Protein AF-0000000083252186 (afdb_homodimer)

Sequence (302 aa):
MSDLNLRREAAANPIASMKGHHIAIRVSDYEAAKNWYVEKLGFRVIQEWPFGDLNLAYVAPPHDDSFYIELIGDGEVSEAPLHTEIGSSLRQGGHHHLCLNVDNVDEAIAYLAAQGVTLIGEPFEVDAIHRRLAFFADPWGNLFELAQVTEMSDLNLRREAAANPIASMKGHHIAIRVSDYEAAKNWYVEKLGFRVIQEWPFGDLNLAYVAPPHDDSFYIELIGDGEVSEAPLHTEIGSSLRQGGHHHLCLNVDNVDEAIAYLAAQGVTLIGEPFEVDAIHRRLAFFADPWGNLFELAQVTE

Solvent-accessible surface area (backbone atoms only — not comparable to full-atom values): 15824 Å² total; per-residue (Å²): 133,80,79,73,70,73,69,67,67,71,71,74,63,50,55,51,56,30,30,72,44,32,39,29,36,29,42,58,48,36,66,63,49,55,48,46,45,31,71,73,59,47,29,40,80,76,47,74,46,77,53,89,76,27,41,34,30,39,31,22,41,64,73,29,87,74,39,34,38,32,42,40,10,35,61,74,50,42,81,34,69,75,64,67,38,60,72,68,50,59,35,43,32,20,60,54,34,44,31,27,34,30,82,42,42,71,54,25,54,53,50,38,45,76,70,68,45,49,61,29,64,72,69,47,74,41,76,92,74,30,29,35,36,37,38,31,35,51,98,61,34,41,39,35,32,37,32,14,83,50,134,133,80,80,75,72,74,68,69,69,71,71,74,62,50,54,50,56,30,31,71,42,33,38,30,37,30,44,58,49,36,68,63,48,53,49,45,45,33,72,73,58,48,30,40,81,76,46,74,47,77,54,88,76,27,41,34,31,38,32,22,41,65,74,28,87,74,40,34,37,30,43,39,10,36,62,73,48,42,82,34,70,75,66,67,37,59,71,69,50,60,34,44,31,21,61,55,34,42,32,28,34,30,83,42,41,70,55,25,54,51,51,38,45,75,70,68,44,48,61,27,64,72,68,47,75,42,73,92,74,31,28,34,36,34,37,32,34,52,98,61,33,40,37,35,31,35,32,14,82,48,135

pLDDT: mean 92.54, std 15.25, range [29.91, 98.88]

Foldseek 3Di:
DPCPVCPVVPPPPPCPPDDAEEAEDEEAAQVVVVVCCCVLQVWDWDDWDDDVQWIWTWIGHPPDRRYTYIYIYHDDDDFDDADQAPVVQVVDDDDREAEDEDADAVVVVVSSVVVVWRWHDDWDDDVVQQWIKTWTADPRRHIYMYIHHHD/DPCPVCPVVPPPPPCPPDDAEEAEDEEAAQVVVVVCCCVLQVWDWDDWDDDVQWIWTWIGHPPDRRYTYIYIYHDDDDFDDADQAPVVQVVDDDDREAEDEDADAVVVVVSSVVVVWRWHDDWDDDVVQQWIKTWTADPRRHIYMYIHHHD

Radius of gyration: 20.56 Å; Cα contacts (8 Å, |Δi|>4): 702; chains: 2; bounding box: 42×85×60 Å

Organism: NCBI:txid582686

Structure (mmCIF, N/CA/C/O backbone):
data_AF-0000000083252186-model_v1
#
loop_
_entity.id
_entity.type
_entity.pdbx_description
1 polymer 'Lactoylglutathione lyase/glyoxylase I family protein'
#
loop_
_atom_site.group_PDB
_atom_site.id
_atom_site.type_symbol
_atom_site.label_atom_id
_atom_site.label_alt_id
_atom_site.label_comp_id
_atom_site.label_asym_id
_atom_site.label_entity_id
_atom_site.label_seq_id
_atom_site.pdbx_PDB_ins_code
_atom_site.Cartn_x
_atom_site.Cartn_y
_atom_site.Cartn_z
_atom_site.occupancy
_atom_site.B_iso_or_equiv
_atom_site.auth_seq_id
_atom_site.auth_comp_id
_atom_site.auth_asym_id
_atom_site.auth_atom_id
_atom_site.pdbx_PDB_model_num
ATOM 1 N N . MET A 1 1 ? -14.305 53.625 -7.262 1 34.25 1 MET A N 1
ATOM 2 C CA . MET A 1 1 ? -14.008 52.656 -6.207 1 34.25 1 MET A CA 1
ATOM 3 C C . MET A 1 1 ? -13.945 51.25 -6.77 1 34.25 1 MET A C 1
ATOM 5 O O . MET A 1 1 ? -14.945 50.719 -7.262 1 34.25 1 MET A O 1
ATOM 9 N N . SER A 1 2 ? -12.891 50.844 -7.414 1 40.06 2 SER A N 1
ATOM 10 C CA . SER A 1 2 ? -12.531 49.688 -8.211 1 40.06 2 SER A CA 1
ATOM 11 C C . SER A 1 2 ? -12.734 48.406 -7.43 1 40.06 2 SER A C 1
ATOM 13 O O . SER A 1 2 ? -12.359 48.312 -6.254 1 40.06 2 SER A O 1
ATOM 15 N N . ASP A 1 3 ? -13.883 47.656 -7.535 1 36.38 3 ASP A N 1
ATOM 16 C CA . ASP A 1 3 ? -14.25 46.344 -7.016 1 36.38 3 ASP A CA 1
ATOM 17 C C . ASP A 1 3 ? -13.078 45.375 -7.086 1 36.38 3 ASP A C 1
ATOM 19 O O . ASP A 1 3 ? -12.734 44.906 -8.164 1 36.38 3 ASP A O 1
ATOM 23 N N . LEU A 1 4 ? -11.883 45.844 -6.602 1 37.38 4 LEU A N 1
ATOM 24 C CA . LEU A 1 4 ? -10.82 44.875 -6.363 1 37.38 4 LEU A CA 1
ATOM 25 C C . LEU A 1 4 ? -11.391 43.562 -5.863 1 37.38 4 LEU A C 1
ATOM 27 O O . LEU A 1 4 ? -11.875 43.469 -4.734 1 37.38 4 LEU A O 1
ATOM 31 N N . ASN A 1 5 ? -12.336 42.938 -6.555 1 37.69 5 ASN A N 1
ATOM 32 C CA . ASN A 1 5 ? -12.812 41.594 -6.383 1 37.69 5 ASN A CA 1
ATOM 33 C C . ASN A 1 5 ? -11.734 40.688 -5.773 1 37.69 5 ASN A C 1
ATOM 35 O O . ASN A 1 5 ? -10.695 40.438 -6.391 1 37.69 5 ASN A O 1
ATOM 39 N N . LEU A 1 6 ? -11.406 40.781 -4.43 1 29.91 6 LEU A N 1
ATOM 40 C CA . LEU A 1 6 ? -10.688 39.812 -3.598 1 29.91 6 LEU A CA 1
ATOM 41 C C . LEU A 1 6 ? -10.906 38.375 -4.105 1 29.91 6 LEU A C 1
ATOM 43 O O . LEU A 1 6 ? -11.891 37.75 -3.754 1 29.91 6 LEU A O 1
ATOM 47 N N . ARG A 1 7 ? -11.07 38.156 -5.352 1 36.88 7 ARG A N 1
ATOM 48 C CA . ARG A 1 7 ? -10.797 36.75 -5.668 1 36.88 7 ARG A CA 1
ATOM 49 C C . ARG A 1 7 ? -9.781 36.156 -4.703 1 36.88 7 ARG A C 1
ATOM 51 O O . ARG A 1 7 ? -8.578 36.438 -4.82 1 36.88 7 ARG A O 1
ATOM 58 N N . ARG A 1 8 ? -9.961 36.312 -3.379 1 35.97 8 ARG A N 1
ATOM 59 C CA . ARG A 1 8 ? -9.18 35.469 -2.492 1 35.97 8 ARG A CA 1
ATOM 60 C C . ARG A 1 8 ? -8.711 34.219 -3.219 1 35.97 8 ARG A C 1
ATOM 62 O O . ARG A 1 8 ? -9.523 33.344 -3.564 1 35.97 8 ARG A O 1
ATOM 69 N N . GLU A 1 9 ? -7.953 34.156 -4.027 1 43.25 9 GLU A N 1
ATOM 70 C CA . GLU A 1 9 ? -7.254 33.031 -4.629 1 43.25 9 GLU A CA 1
ATOM 71 C C . GLU A 1 9 ? -7.148 31.875 -3.654 1 43.25 9 GLU A C 1
ATOM 73 O O . GLU A 1 9 ? -6.512 31.984 -2.605 1 43.25 9 GLU A O 1
ATOM 78 N N . ALA A 1 10 ? -8.312 31.234 -3.244 1 44.53 10 ALA A N 1
ATOM 79 C CA . ALA A 1 10 ? -8.328 30.031 -2.414 1 44.53 10 ALA A CA 1
ATOM 80 C C . ALA A 1 10 ? -6.949 29.391 -2.357 1 44.53 10 ALA A C 1
ATOM 82 O O . ALA A 1 10 ? -6.383 29.031 -3.393 1 44.53 10 ALA A O 1
ATOM 83 N N . ALA A 1 11 ? -6.094 29.812 -1.464 1 56.44 11 ALA A N 1
ATOM 84 C CA . ALA A 1 11 ? -4.793 29.188 -1.283 1 56.44 11 ALA A CA 1
ATOM 85 C C . ALA A 1 11 ? -4.824 27.719 -1.736 1 56.44 11 ALA A C 1
ATOM 87 O O . ALA A 1 11 ? -5.738 26.969 -1.379 1 56.44 11 ALA A O 1
ATOM 88 N N . ALA A 1 12 ? -4.219 27.375 -2.783 1 74.69 12 ALA A N 1
ATOM 89 C CA . ALA A 1 12 ? -4.129 26.016 -3.316 1 74.69 12 ALA A CA 1
ATOM 90 C C . ALA A 1 12 ? -3.967 25 -2.195 1 74.69 12 ALA A C 1
ATOM 92 O O . ALA A 1 12 ? -3.215 25.234 -1.245 1 74.69 12 ALA A O 1
ATOM 93 N N . ASN A 1 13 ? -5.043 24.234 -1.889 1 91.81 13 ASN A N 1
ATOM 94 C CA . ASN A 1 13 ? -4.938 23.109 -0.96 1 91.81 13 ASN A CA 1
ATOM 95 C C . ASN A 1 13 ? -3.627 22.359 -1.143 1 91.81 13 ASN A C 1
ATOM 97 O O . ASN A 1 13 ? -3.41 21.719 -2.178 1 91.81 13 ASN A O 1
ATOM 101 N N . PRO A 1 14 ? -2.729 22.531 -0.167 1 95.25 14 PRO A N 1
ATOM 102 C CA . PRO A 1 14 ? -1.375 22 -0.318 1 95.25 14 PRO A CA 1
ATOM 103 C C . PRO A 1 14 ? -1.36 20.484 -0.515 1 95.25 14 PRO A C 1
ATOM 105 O O . PRO A 1 14 ? -0.348 19.922 -0.944 1 95.25 14 PRO A O 1
ATOM 108 N N . ILE A 1 15 ? -2.391 19.797 -0.195 1 96.94 15 ILE A N 1
ATOM 109 C CA . ILE A 1 15 ? -2.383 18.344 -0.316 1 96.94 15 ILE A CA 1
ATOM 110 C C . ILE A 1 15 ? -3.148 17.922 -1.568 1 96.94 15 ILE A C 1
ATOM 112 O O . ILE A 1 15 ? -3.33 16.734 -1.824 1 96.94 15 ILE A O 1
ATOM 116 N N . ALA A 1 16 ? -3.576 18.859 -2.375 1 96.44 16 ALA A N 1
ATOM 117 C CA . ALA A 1 16 ? -4.297 18.578 -3.611 1 96.44 16 ALA A CA 1
ATOM 118 C C . ALA A 1 16 ? -3.402 17.844 -4.605 1 96.44 16 ALA A C 1
ATOM 120 O O . ALA A 1 16 ? -3.895 17.156 -5.508 1 96.44 16 ALA A O 1
ATOM 121 N N . SER A 1 17 ? -2.119 17.953 -4.449 1 96.69 17 SER A N 1
ATOM 122 C CA . SER A 1 17 ? -1.156 17.391 -5.391 1 96.69 17 SER A CA 1
ATOM 123 C C . SER A 1 17 ? -0.833 15.945 -5.051 1 96.69 17 SER A C 1
ATOM 125 O O . SER A 1 17 ? -0.032 15.305 -5.734 1 96.69 17 SER A O 1
ATOM 127 N N . MET A 1 18 ? -1.431 15.391 -4.051 1 97.75 18 MET A N 1
ATOM 128 C CA . MET A 1 18 ? -1.124 14.039 -3.598 1 97.75 18 MET A CA 1
ATOM 129 C C . MET A 1 18 ? -1.301 13.031 -4.73 1 97.75 18 MET A C 1
ATOM 131 O O . MET A 1 18 ? -2.342 13.008 -5.391 1 97.75 18 MET A O 1
ATOM 135 N N . LYS A 1 19 ? -0.26 12.18 -4.867 1 97.31 19 LYS A N 1
ATOM 136 C CA . LYS A 1 19 ? -0.291 11.055 -5.793 1 97.31 19 LYS A CA 1
ATOM 137 C C . LYS A 1 19 ? 0.367 9.82 -5.18 1 97.31 19 LYS A C 1
ATOM 139 O O . LYS A 1 19 ? 1.406 9.922 -4.523 1 97.31 19 LYS A O 1
ATOM 144 N N . GLY A 1 20 ? -0.29 8.703 -5.434 1 97.25 20 GLY A N 1
ATOM 145 C CA . GLY A 1 20 ? 0.313 7.477 -4.953 1 97.25 20 GLY A CA 1
ATOM 146 C C . GLY A 1 20 ? 1.707 7.238 -5.5 1 97.25 20 GLY A C 1
ATOM 147 O O . GLY A 1 20 ? 1.974 7.512 -6.672 1 97.25 20 GLY A O 1
ATOM 148 N N . HIS A 1 21 ? 2.607 6.707 -4.602 1 97.56 21 HIS A N 1
ATOM 149 C CA . HIS A 1 21 ? 3.959 6.438 -5.078 1 97.56 21 HIS A CA 1
ATOM 150 C C . HIS A 1 21 ? 4.391 5.016 -4.73 1 97.56 21 HIS A C 1
ATOM 152 O O . HIS A 1 21 ? 4.824 4.262 -5.602 1 97.56 21 HIS A O 1
ATOM 158 N N . HIS A 1 22 ? 4.398 4.648 -3.457 1 98.25 22 HIS A N 1
ATOM 159 C CA . HIS A 1 22 ? 4.805 3.297 -3.092 1 98.25 22 HIS A CA 1
ATOM 160 C C . HIS A 1 22 ? 4.156 2.859 -1.784 1 98.25 22 HIS A C 1
ATOM 162 O O . HIS A 1 22 ? 3.604 3.686 -1.053 1 98.25 22 HIS A O 1
ATOM 168 N N . ILE A 1 23 ? 4.219 1.537 -1.577 1 98.38 23 ILE A N 1
ATOM 169 C CA . ILE A 1 23 ? 3.947 0.949 -0.27 1 98.38 23 ILE A CA 1
ATOM 170 C C . ILE A 1 23 ? 5.238 0.389 0.323 1 98.38 23 ILE A C 1
ATOM 172 O O . ILE A 1 23 ? 6.066 -0.176 -0.397 1 98.38 23 ILE A O 1
ATOM 176 N N . ALA A 1 24 ? 5.367 0.556 1.603 1 98.75 24 ALA A N 1
ATOM 177 C CA . ALA A 1 24 ? 6.551 0.02 2.268 1 98.75 24 ALA A CA 1
ATOM 178 C C . ALA A 1 24 ? 6.234 -1.291 2.982 1 98.75 24 ALA A C 1
ATOM 180 O O . ALA A 1 24 ? 5.168 -1.435 3.584 1 98.75 24 ALA A O 1
ATOM 181 N N . ILE A 1 25 ? 7.156 -2.195 2.918 1 98.56 25 ILE A N 1
ATOM 182 C CA . ILE A 1 25 ? 7.086 -3.463 3.637 1 98.56 25 ILE A CA 1
ATOM 183 C C . ILE A 1 25 ? 8.32 -3.625 4.52 1 98.56 25 ILE A C 1
ATOM 185 O O . ILE A 1 25 ? 9.453 -3.539 4.035 1 98.56 25 ILE A O 1
ATOM 189 N N . ARG A 1 26 ? 8.062 -3.816 5.777 1 98.38 26 ARG A N 1
ATOM 190 C CA . ARG A 1 26 ? 9.117 -4.012 6.77 1 98.38 26 ARG A CA 1
ATOM 191 C C . ARG A 1 26 ? 9.398 -5.496 6.98 1 98.38 26 ARG A C 1
ATOM 193 O O . ARG A 1 26 ? 8.5 -6.262 7.328 1 98.38 26 ARG A O 1
ATOM 200 N N . VAL A 1 27 ? 10.609 -5.898 6.801 1 98.25 27 VAL A N 1
ATOM 201 C CA . VAL A 1 27 ? 10.992 -7.305 6.902 1 98.25 27 VAL A CA 1
ATOM 202 C C . VAL A 1 27 ? 12.266 -7.434 7.738 1 98.25 27 VAL A C 1
ATOM 204 O O . VAL A 1 27 ? 13.008 -6.461 7.906 1 98.25 27 VAL A O 1
ATOM 207 N N . SER A 1 28 ? 12.578 -8.617 8.227 1 97.5 28 SER A N 1
ATOM 208 C CA . SER A 1 28 ? 13.695 -8.836 9.133 1 97.5 28 SER A CA 1
ATOM 209 C C . SER A 1 28 ? 15.008 -9 8.367 1 97.5 28 SER A C 1
ATOM 211 O O . SER A 1 28 ? 16.078 -8.711 8.898 1 97.5 28 SER A O 1
ATOM 213 N N . ASP A 1 29 ? 14.969 -9.531 7.152 1 98.19 29 ASP A N 1
ATOM 214 C CA . ASP A 1 29 ? 16.156 -9.828 6.348 1 98.19 29 ASP A CA 1
ATOM 215 C C . ASP A 1 29 ? 16.031 -9.227 4.953 1 98.19 29 ASP A C 1
ATOM 217 O O . ASP A 1 29 ? 15.297 -9.742 4.105 1 98.19 29 ASP A O 1
ATOM 221 N N . TYR A 1 30 ? 16.797 -8.195 4.746 1 98.69 30 TYR A N 1
ATOM 222 C CA . TYR A 1 30 ? 16.719 -7.418 3.514 1 98.69 30 TYR A CA 1
ATOM 223 C C . TYR A 1 30 ? 17.047 -8.281 2.303 1 98.69 30 TYR A C 1
ATOM 225 O O . TYR A 1 30 ? 16.281 -8.336 1.341 1 98.69 30 TYR A O 1
ATOM 233 N N . GLU A 1 31 ? 18.141 -8.891 2.332 1 98.88 31 GLU A N 1
ATOM 234 C CA . GLU A 1 31 ? 18.625 -9.648 1.182 1 98.88 31 GLU A CA 1
ATOM 235 C C . GLU A 1 31 ? 17.672 -10.797 0.847 1 98.88 31 GLU A C 1
ATOM 237 O O . GLU A 1 31 ? 17.391 -11.055 -0.326 1 98.88 31 GLU A O 1
ATOM 242 N N . ALA A 1 32 ? 17.25 -11.477 1.858 1 98.75 32 ALA A N 1
ATOM 243 C CA . ALA A 1 32 ? 16.297 -12.562 1.641 1 98.75 32 ALA A CA 1
ATOM 244 C C . ALA A 1 32 ? 15.031 -12.047 0.976 1 98.75 32 ALA A C 1
ATOM 246 O O . ALA A 1 32 ? 14.516 -12.672 0.041 1 98.75 32 ALA A O 1
ATOM 247 N N . ALA A 1 33 ? 14.531 -10.938 1.431 1 98.69 33 ALA A N 1
ATOM 248 C CA . ALA A 1 33 ? 13.312 -10.367 0.867 1 98.69 33 ALA A CA 1
ATOM 249 C C . ALA A 1 33 ? 13.531 -9.906 -0.57 1 98.69 33 ALA A C 1
ATOM 251 O O . ALA A 1 33 ? 12.758 -10.258 -1.468 1 98.69 33 ALA A O 1
ATOM 252 N N . LYS A 1 34 ? 14.531 -9.117 -0.728 1 98.88 34 LYS A N 1
ATOM 253 C CA . LYS A 1 34 ? 14.844 -8.648 -2.074 1 98.88 34 LYS A CA 1
ATOM 254 C C . LYS A 1 34 ? 14.922 -9.812 -3.055 1 98.88 34 LYS A C 1
ATOM 256 O O . LYS A 1 34 ? 14.297 -9.781 -4.121 1 98.88 34 LYS A O 1
ATOM 261 N N . ASN A 1 35 ? 15.633 -10.852 -2.691 1 98.81 35 ASN A N 1
ATOM 262 C CA . ASN A 1 35 ? 15.781 -12.023 -3.553 1 98.81 35 ASN A CA 1
ATOM 263 C C . ASN A 1 35 ? 14.445 -12.703 -3.816 1 98.81 35 ASN A C 1
ATOM 265 O O . ASN A 1 35 ? 14.18 -13.156 -4.934 1 98.81 35 ASN A O 1
ATOM 269 N N . TRP A 1 36 ? 13.688 -12.812 -2.816 1 98.81 36 TRP A N 1
ATOM 270 C CA . TRP A 1 36 ? 12.383 -13.453 -2.986 1 98.81 36 TRP A CA 1
ATOM 271 C C . TRP A 1 36 ? 11.531 -12.695 -4.004 1 98.81 36 TRP A C 1
ATOM 273 O O . TRP A 1 36 ? 10.945 -13.305 -4.902 1 98.81 36 TRP A O 1
ATOM 283 N N . TYR A 1 37 ? 11.398 -11.375 -3.887 1 98.75 37 TYR A N 1
ATOM 284 C CA . TYR A 1 37 ? 10.562 -10.57 -4.766 1 98.75 37 TYR A CA 1
ATOM 285 C C . TYR A 1 37 ? 11.07 -10.625 -6.203 1 98.75 37 TYR A C 1
ATOM 287 O O . TYR A 1 37 ? 10.273 -10.617 -7.148 1 98.75 37 TYR A O 1
ATOM 295 N N . VAL A 1 38 ? 12.336 -10.703 -6.332 1 98.38 38 VAL A N 1
ATOM 296 C CA . VAL A 1 38 ? 12.93 -10.797 -7.664 1 98.38 38 VAL A CA 1
ATOM 297 C C . VAL A 1 38 ? 12.68 -12.188 -8.242 1 98.38 38 VAL A C 1
ATOM 299 O O . VAL A 1 38 ? 12.164 -12.32 -9.359 1 98.38 38 VAL A O 1
ATOM 302 N N . GLU A 1 39 ? 12.922 -13.211 -7.523 1 98.06 39 GLU A N 1
ATOM 303 C CA . GLU A 1 39 ? 12.883 -14.586 -8.031 1 98.06 39 GLU A CA 1
ATOM 304 C C . GLU A 1 39 ? 11.453 -15.078 -8.195 1 98.06 39 GLU A C 1
ATOM 306 O O . GLU A 1 39 ? 11.125 -15.742 -9.18 1 98.06 39 GLU A O 1
ATOM 311 N N . LYS A 1 40 ? 10.648 -14.766 -7.246 1 98.25 40 LYS A N 1
ATOM 312 C CA . LYS A 1 40 ? 9.312 -15.352 -7.238 1 98.25 40 LYS A CA 1
ATOM 313 C C . LYS A 1 40 ? 8.328 -14.492 -8.031 1 98.25 40 LYS A C 1
ATOM 315 O O . LYS A 1 40 ? 7.426 -15.023 -8.688 1 98.25 40 LYS A O 1
ATOM 320 N N . LEU A 1 41 ? 8.562 -13.133 -8.008 1 98.06 41 LEU A N 1
ATOM 321 C CA . LEU A 1 41 ? 7.566 -12.258 -8.625 1 98.06 41 LEU A CA 1
ATOM 322 C C . LEU A 1 41 ? 8.125 -11.602 -9.883 1 98.06 41 LEU A C 1
ATOM 324 O O . LEU A 1 41 ? 7.387 -10.945 -10.617 1 98.06 41 LEU A O 1
ATOM 328 N N . GLY A 1 42 ? 9.344 -11.766 -10.102 1 97.38 42 GLY A N 1
ATOM 329 C CA . GLY A 1 42 ? 9.969 -11.148 -11.266 1 97.38 42 GLY A CA 1
ATOM 330 C C . GLY A 1 42 ? 10.125 -9.648 -11.125 1 97.38 42 GLY A C 1
ATOM 331 O O . GLY A 1 42 ? 10.234 -8.93 -12.125 1 97.38 42 GLY A O 1
ATOM 332 N N . PHE A 1 43 ? 10.094 -9.164 -9.922 1 98.5 43 PHE A N 1
ATOM 333 C CA . PHE A 1 43 ? 10.203 -7.723 -9.727 1 98.5 43 PHE A CA 1
ATOM 334 C C . PHE A 1 43 ? 11.617 -7.242 -10.039 1 98.5 43 PHE A C 1
ATOM 336 O O . PHE A 1 43 ? 12.586 -7.992 -9.875 1 98.5 43 PHE A O 1
ATOM 343 N N . ARG A 1 44 ? 11.672 -5.969 -10.461 1 98.62 44 ARG A N 1
ATOM 344 C CA . ARG A 1 44 ? 12.938 -5.289 -10.703 1 98.62 44 ARG A CA 1
ATOM 345 C C . ARG A 1 44 ? 13.383 -4.496 -9.484 1 98.62 44 ARG A C 1
ATOM 347 O O . ARG A 1 44 ? 12.562 -3.9 -8.789 1 98.62 44 ARG A O 1
ATOM 354 N N . VAL A 1 45 ? 14.68 -4.527 -9.273 1 98.69 45 VAL A N 1
ATOM 355 C CA . VAL A 1 45 ? 15.25 -3.621 -8.281 1 98.69 45 VAL A CA 1
ATOM 356 C C . VAL A 1 45 ? 15.547 -2.27 -8.922 1 98.69 45 VAL A C 1
ATOM 358 O O . VAL A 1 45 ? 16.359 -2.182 -9.844 1 98.69 45 VAL A O 1
ATOM 361 N N . ILE A 1 46 ? 14.992 -1.24 -8.406 1 98.38 46 ILE A N 1
ATOM 362 C CA . ILE A 1 46 ? 15.07 0.084 -9.016 1 98.38 46 ILE A CA 1
ATOM 363 C C . ILE A 1 46 ? 16.219 0.872 -8.383 1 98.38 46 ILE A C 1
ATOM 365 O O . ILE A 1 46 ? 16.953 1.584 -9.07 1 98.38 46 ILE A O 1
ATOM 369 N N . GLN A 1 47 ? 16.281 0.796 -7.078 1 98.19 47 GLN A N 1
ATOM 370 C CA . GLN A 1 47 ? 17.281 1.522 -6.297 1 98.19 47 GLN A CA 1
ATOM 371 C C . GLN A 1 47 ? 17.453 0.903 -4.91 1 98.19 47 GLN A C 1
ATOM 373 O O . GLN A 1 47 ? 16.484 0.426 -4.316 1 98.19 47 GLN A O 1
ATOM 378 N N . GLU A 1 48 ? 18.672 0.915 -4.457 1 98.69 48 GLU A N 1
ATOM 379 C CA . GLU A 1 48 ? 19 0.471 -3.105 1 98.69 48 GLU A CA 1
ATOM 380 C C . GLU A 1 48 ? 19.766 1.544 -2.34 1 98.69 48 GLU A C 1
ATOM 382 O O . GLU A 1 48 ? 20.562 2.283 -2.928 1 98.69 48 GLU A O 1
ATOM 387 N N . TRP A 1 49 ? 19.516 1.636 -1.055 1 98.44 49 TRP A N 1
ATOM 388 C CA . TRP A 1 49 ? 20.25 2.574 -0.225 1 98.44 49 TRP A CA 1
ATOM 389 C C . TRP A 1 49 ? 20.25 2.137 1.235 1 98.44 49 TRP A C 1
ATOM 391 O O . TRP A 1 49 ? 19.312 1.479 1.688 1 98.44 49 TRP A O 1
ATOM 401 N N . PRO A 1 50 ? 21.25 2.516 1.93 1 97.44 50 PRO A N 1
ATOM 402 C CA . PRO A 1 50 ? 21.25 2.281 3.375 1 97.44 50 PRO A CA 1
ATOM 403 C C . PRO A 1 50 ? 20.5 3.357 4.148 1 97.44 50 PRO A C 1
ATOM 405 O O . PRO A 1 50 ? 20.297 4.465 3.645 1 97.44 50 PRO A O 1
ATOM 408 N N . PHE A 1 51 ? 20.062 2.994 5.363 1 95.62 51 PHE A N 1
ATOM 409 C CA . PHE A 1 51 ? 19.438 3.908 6.316 1 95.62 51 PHE A CA 1
ATOM 410 C C . PHE A 1 51 ? 19.703 3.457 7.746 1 95.62 51 PHE A C 1
ATOM 412 O O . PHE A 1 51 ? 18.984 2.613 8.281 1 95.62 51 PHE A O 1
ATOM 419 N N . GLY A 1 52 ? 20.688 4.078 8.305 1 93.44 52 GLY A N 1
ATOM 420 C CA . GLY A 1 52 ? 21.109 3.566 9.602 1 93.44 52 GLY A CA 1
ATOM 421 C C . GLY A 1 52 ? 21.531 2.107 9.562 1 93.44 52 GLY A C 1
ATOM 422 O O . GLY A 1 52 ? 22.375 1.724 8.758 1 93.44 52 GLY A O 1
ATOM 423 N N . ASP A 1 53 ? 20.859 1.346 10.391 1 95.56 53 ASP A N 1
ATOM 424 C CA . ASP A 1 53 ? 21.141 -0.085 10.453 1 95.56 53 ASP A CA 1
ATOM 425 C C . ASP A 1 53 ? 20.234 -0.864 9.5 1 95.56 53 ASP A C 1
ATOM 427 O O . ASP A 1 53 ? 20.203 -2.096 9.531 1 95.56 53 ASP A O 1
ATOM 431 N N . LEU A 1 54 ? 19.609 -0.138 8.68 1 98.19 54 LEU A N 1
ATOM 432 C CA . LEU A 1 54 ? 18.672 -0.759 7.742 1 98.19 54 LEU A CA 1
ATOM 433 C C . LEU A 1 54 ? 19.188 -0.661 6.312 1 98.19 54 LEU A C 1
ATOM 435 O O . LEU A 1 54 ? 20.047 0.181 6.012 1 98.19 54 LEU A O 1
ATOM 439 N N . ASN A 1 55 ? 18.703 -1.517 5.477 1 98.69 55 ASN A N 1
ATOM 440 C CA . ASN A 1 55 ? 18.844 -1.439 4.023 1 98.69 55 ASN A CA 1
ATOM 441 C C . ASN A 1 55 ? 17.484 -1.343 3.336 1 98.69 55 ASN A C 1
ATOM 443 O O . ASN A 1 55 ? 16.531 -2.018 3.73 1 98.69 55 ASN A O 1
ATOM 447 N N . LEU A 1 56 ? 17.453 -0.518 2.375 1 98.88 56 LEU A N 1
ATOM 448 C CA . LEU A 1 56 ? 16.188 -0.269 1.683 1 98.88 56 LEU A CA 1
ATOM 449 C C . LEU A 1 56 ? 16.359 -0.441 0.176 1 98.88 56 LEU A C 1
ATOM 451 O O . LEU A 1 56 ? 17.469 -0.317 -0.349 1 98.88 56 LEU A O 1
ATOM 455 N N . ALA A 1 57 ? 15.242 -0.692 -0.482 1 98.88 57 ALA A N 1
ATOM 456 C CA . ALA A 1 57 ? 15.172 -0.69 -1.94 1 98.88 57 ALA A CA 1
ATOM 457 C C . ALA A 1 57 ? 13.766 -0.334 -2.42 1 98.88 57 ALA A C 1
ATOM 459 O O . ALA A 1 57 ? 12.781 -0.664 -1.763 1 98.88 57 ALA A O 1
ATOM 460 N N . TYR A 1 58 ? 13.68 0.298 -3.533 1 98.75 58 TYR A N 1
ATOM 461 C CA . TYR A 1 58 ? 12.477 0.246 -4.355 1 98.75 58 TYR A CA 1
ATOM 462 C C . TYR A 1 58 ? 12.508 -0.952 -5.297 1 98.75 58 TYR A C 1
ATOM 464 O O . TYR A 1 58 ? 13.484 -1.157 -6.016 1 98.75 58 TYR A O 1
ATOM 472 N N . VAL A 1 59 ? 11.461 -1.713 -5.258 1 98.75 59 VAL A N 1
ATOM 473 C CA . VAL A 1 59 ? 11.273 -2.758 -6.258 1 98.75 59 VAL A CA 1
ATOM 474 C C . VAL A 1 59 ? 9.953 -2.531 -7 1 98.75 59 VAL A C 1
ATOM 476 O O . VAL A 1 59 ? 9.023 -1.928 -6.461 1 98.75 59 VAL A O 1
ATOM 479 N N . ALA A 1 60 ? 9.891 -3.012 -8.219 1 98.5 60 ALA A N 1
ATOM 480 C CA . ALA A 1 60 ? 8.719 -2.783 -9.062 1 98.5 60 ALA A CA 1
ATOM 481 C C . ALA A 1 60 ? 8.398 -4.012 -9.914 1 98.5 60 ALA A C 1
ATOM 483 O O . ALA A 1 60 ? 9.297 -4.797 -10.234 1 98.5 60 ALA A O 1
ATOM 484 N N . PRO A 1 61 ? 7.086 -4.152 -10.281 1 97.88 61 PRO A N 1
ATOM 485 C CA . PRO A 1 61 ? 6.73 -5.23 -11.203 1 97.88 61 PRO A CA 1
ATOM 486 C C . PRO A 1 61 ? 7.5 -5.148 -12.523 1 97.88 61 PRO A C 1
ATOM 488 O O . PRO A 1 61 ? 8.094 -4.117 -12.836 1 97.88 61 PRO A O 1
ATOM 491 N N . PRO A 1 62 ? 7.477 -6.262 -13.25 1 95.75 62 PRO A N 1
ATOM 492 C CA . PRO A 1 62 ? 8.32 -6.363 -14.438 1 95.75 62 PRO A CA 1
ATOM 493 C C . PRO A 1 62 ? 8.078 -5.23 -15.438 1 95.75 62 PRO A C 1
ATOM 495 O O . PRO A 1 62 ? 9.016 -4.734 -16.062 1 95.75 62 PRO A O 1
ATOM 498 N N . HIS A 1 63 ? 6.852 -4.762 -15.531 1 95.75 63 HIS A N 1
ATOM 499 C CA . HIS A 1 63 ? 6.551 -3.812 -16.594 1 95.75 63 HIS A CA 1
ATOM 500 C C . HIS A 1 63 ? 5.723 -2.643 -16.078 1 95.75 63 HIS A C 1
ATOM 502 O O . HIS A 1 63 ? 4.906 -2.078 -16.812 1 95.75 63 HIS A O 1
ATOM 508 N N . ASP A 1 64 ? 5.855 -2.355 -14.844 1 95.25 64 ASP A N 1
ATOM 509 C CA . ASP A 1 64 ? 5.125 -1.238 -14.25 1 95.25 64 ASP A CA 1
ATOM 510 C C . ASP A 1 64 ? 6.066 -0.324 -13.469 1 95.25 64 ASP A C 1
ATOM 512 O O . ASP A 1 64 ? 6.715 -0.762 -12.516 1 95.25 64 ASP A O 1
ATOM 516 N N . ASP A 1 65 ? 6.074 0.957 -13.852 1 94.38 65 ASP A N 1
ATOM 517 C CA . ASP A 1 65 ? 6.895 1.938 -13.148 1 94.38 65 ASP A CA 1
ATOM 518 C C . ASP A 1 65 ? 6.023 2.979 -12.445 1 94.38 65 ASP A C 1
ATOM 520 O O . ASP A 1 65 ? 6.523 4.016 -12 1 94.38 65 ASP A O 1
ATOM 524 N N . SER A 1 66 ? 4.793 2.717 -12.391 1 92.75 66 SER A N 1
ATOM 525 C CA . SER A 1 66 ? 3.885 3.707 -11.82 1 92.75 66 SER A CA 1
ATOM 526 C C . SER A 1 66 ? 3.725 3.508 -10.312 1 92.75 66 SER A C 1
ATOM 528 O O . SER A 1 66 ? 3.182 4.371 -9.625 1 92.75 66 SER A O 1
ATOM 530 N N . PHE A 1 67 ? 4.203 2.424 -9.867 1 92.81 67 PHE A N 1
ATOM 531 C CA . PHE A 1 67 ? 4.098 2.094 -8.453 1 92.81 67 PHE A CA 1
ATOM 532 C C . PHE A 1 67 ? 5.273 1.233 -8.008 1 92.81 67 PHE A C 1
ATOM 534 O O . PHE A 1 67 ? 5.754 0.391 -8.766 1 92.81 67 PHE A O 1
ATOM 541 N N . TYR A 1 68 ? 5.672 1.402 -6.715 1 97.5 68 TYR A N 1
ATOM 542 C CA . TYR A 1 68 ? 6.809 0.667 -6.172 1 97.5 68 TYR A CA 1
ATOM 543 C C . TYR A 1 68 ? 6.457 0.034 -4.828 1 97.5 68 TYR A C 1
ATOM 545 O O . TYR A 1 68 ? 5.477 0.42 -4.191 1 97.5 68 TYR A O 1
ATOM 553 N N . ILE A 1 69 ? 7.191 -0.952 -4.527 1 98.75 69 ILE A N 1
ATOM 554 C CA . ILE A 1 69 ? 7.312 -1.426 -3.152 1 98.75 69 ILE A CA 1
ATOM 555 C C . ILE A 1 69 ? 8.641 -0.967 -2.564 1 98.75 69 ILE A C 1
ATOM 557 O O . ILE A 1 69 ? 9.688 -1.095 -3.205 1 98.75 69 ILE A O 1
ATOM 561 N N . GLU A 1 70 ? 8.578 -0.355 -1.45 1 98.88 70 GLU A N 1
ATOM 562 C CA . GLU A 1 70 ? 9.789 -0.075 -0.677 1 98.88 70 GLU A CA 1
ATOM 563 C C . GLU A 1 70 ? 10.055 -1.174 0.348 1 98.88 70 GLU A C 1
ATOM 565 O O . GLU A 1 70 ? 9.281 -1.344 1.298 1 98.88 70 GLU A O 1
ATOM 570 N N . LEU A 1 71 ? 11.086 -1.903 0.138 1 98.88 71 LEU A N 1
ATOM 571 C CA . LEU A 1 71 ? 11.539 -2.877 1.127 1 98.88 71 LEU A CA 1
ATOM 572 C C . LEU A 1 71 ? 12.398 -2.209 2.193 1 98.88 71 LEU A C 1
ATOM 574 O O . LEU A 1 71 ? 13.328 -1.464 1.871 1 98.88 71 LEU A O 1
ATOM 578 N N . ILE A 1 72 ? 12.031 -2.4 3.412 1 98.75 72 ILE A N 1
ATOM 579 C CA . ILE A 1 72 ? 12.805 -1.959 4.566 1 98.75 72 ILE A CA 1
ATOM 580 C C . ILE A 1 72 ? 13.266 -3.172 5.375 1 98.75 72 ILE A C 1
ATOM 582 O O . ILE A 1 72 ? 12.461 -3.803 6.066 1 98.75 72 ILE A O 1
ATOM 586 N N . GLY A 1 73 ? 14.539 -3.434 5.309 1 98.69 73 GLY A N 1
ATOM 587 C CA . GLY A 1 73 ? 14.992 -4.691 5.887 1 98.69 73 GLY A CA 1
ATOM 588 C C . GLY A 1 73 ? 16.078 -4.512 6.934 1 98.69 73 GLY A C 1
ATOM 589 O O . GLY A 1 73 ? 16.672 -3.439 7.035 1 98.69 73 GLY A O 1
ATOM 590 N N . ASP A 1 74 ? 16.312 -5.562 7.645 1 98.38 74 ASP A N 1
ATOM 591 C CA . ASP A 1 74 ? 17.359 -5.691 8.664 1 98.38 74 ASP A CA 1
ATOM 592 C C . ASP A 1 74 ? 16.953 -4.965 9.945 1 98.38 74 ASP A C 1
ATOM 594 O O . ASP A 1 74 ? 15.805 -4.574 10.109 1 98.38 74 ASP A O 1
ATOM 598 N N . GLY A 1 75 ? 17.828 -5.035 10.953 1 96.94 75 GLY A N 1
ATOM 599 C CA . GLY A 1 75 ? 17.547 -4.422 12.242 1 96.94 75 GLY A CA 1
ATOM 600 C C . GLY A 1 75 ? 16.562 -5.211 13.086 1 96.94 75 GLY A C 1
ATOM 601 O O . GLY A 1 75 ? 16.172 -6.316 12.711 1 96.94 75 GLY A O 1
ATOM 602 N N . GLU A 1 76 ? 16.172 -4.633 14.242 1 95.38 76 GLU A N 1
ATOM 603 C CA . GLU A 1 76 ? 15.227 -5.277 15.148 1 95.38 76 GLU A CA 1
ATOM 604 C C . GLU A 1 76 ? 13.789 -5.074 14.68 1 95.38 76 GLU A C 1
ATOM 606 O O . GLU A 1 76 ? 13.352 -3.938 14.492 1 95.38 76 GLU A O 1
ATOM 611 N N . VAL A 1 77 ? 13.109 -6.188 14.438 1 95.94 77 VAL A N 1
ATOM 612 C CA . VAL A 1 77 ? 11.727 -6.105 13.961 1 95.94 77 VAL A CA 1
ATOM 613 C C . VAL A 1 77 ? 10.953 -7.344 14.414 1 95.94 77 VAL A C 1
ATOM 615 O O . VAL A 1 77 ? 11.484 -8.453 1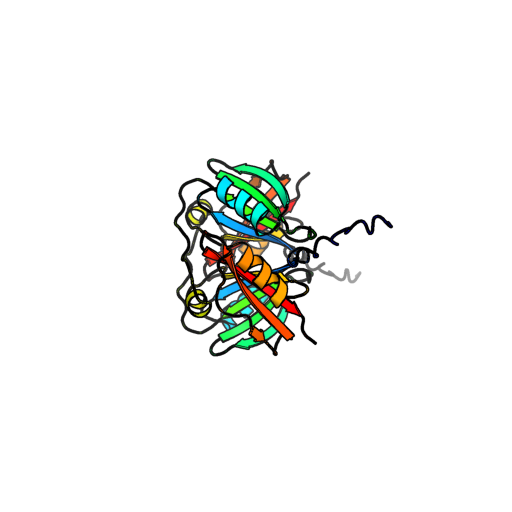4.406 1 95.94 77 VAL A O 1
ATOM 618 N N . SER A 1 78 ? 9.766 -7.094 14.859 1 92.75 78 SER A N 1
ATOM 619 C CA . SER A 1 78 ? 8.875 -8.211 15.156 1 92.75 78 SER A CA 1
ATOM 620 C C . SER A 1 78 ? 8.258 -8.781 13.883 1 92.75 78 SER A C 1
ATOM 622 O O . SER A 1 78 ? 8.055 -8.062 12.906 1 92.75 78 SER A O 1
ATOM 624 N N . GLU A 1 79 ? 7.953 -10.047 13.953 1 87.5 79 GLU A N 1
ATOM 625 C CA . GLU A 1 79 ? 7.375 -10.703 12.781 1 87.5 79 GLU A CA 1
ATOM 626 C C . GLU A 1 79 ? 5.898 -10.344 12.625 1 87.5 79 GLU A C 1
ATOM 628 O O . GLU A 1 79 ? 5.18 -10.195 13.617 1 87.5 79 GLU A O 1
ATOM 633 N N . ALA A 1 80 ? 5.52 -10.227 11.438 1 85 80 ALA A N 1
ATOM 634 C CA . ALA A 1 80 ? 4.098 -10.055 11.133 1 85 80 ALA A CA 1
ATOM 635 C C . ALA A 1 80 ? 3.34 -11.367 11.305 1 85 80 ALA A C 1
ATOM 637 O O . ALA A 1 80 ? 3.922 -12.453 11.195 1 85 80 ALA A O 1
ATOM 638 N N . PRO A 1 81 ? 2.064 -11.203 11.57 1 86.06 81 PRO A N 1
ATOM 639 C CA . PRO A 1 81 ? 1.28 -12.438 11.641 1 86.06 81 PRO A CA 1
ATOM 640 C C . PRO A 1 81 ? 1.205 -13.164 10.305 1 86.06 81 PRO A C 1
ATOM 642 O O . PRO A 1 81 ? 1.149 -12.523 9.25 1 86.06 81 PRO A O 1
ATOM 645 N N . LEU A 1 82 ? 1.187 -14.469 10.422 1 90.81 82 LEU A N 1
ATOM 646 C CA . LEU A 1 82 ? 0.989 -15.32 9.25 1 90.81 82 LEU A CA 1
ATOM 647 C C . LEU A 1 82 ? -0.46 -15.781 9.148 1 90.81 82 LEU A C 1
ATOM 649 O O . LEU A 1 82 ? -1.054 -16.188 10.148 1 90.81 82 LEU A O 1
ATOM 653 N N . HIS A 1 83 ? -0.976 -15.656 7.98 1 91.25 83 HIS A N 1
ATOM 654 C CA . HIS A 1 83 ? -2.352 -16.094 7.75 1 91.25 83 HIS A CA 1
ATOM 655 C C . HIS A 1 83 ? -2.414 -17.203 6.703 1 91.25 83 HIS A C 1
ATOM 657 O O . HIS A 1 83 ? -1.617 -17.219 5.766 1 91.25 83 HIS A O 1
ATOM 663 N N . THR A 1 84 ? -3.404 -18.062 6.875 1 89.31 84 THR A N 1
ATOM 664 C CA . THR A 1 84 ? -3.605 -19.125 5.898 1 89.31 84 THR A CA 1
ATOM 665 C C . THR A 1 84 ? -4.93 -18.938 5.16 1 89.31 84 THR A C 1
ATOM 667 O O . THR A 1 84 ? -5.172 -19.578 4.141 1 89.31 84 THR A O 1
ATOM 670 N N . GLU A 1 85 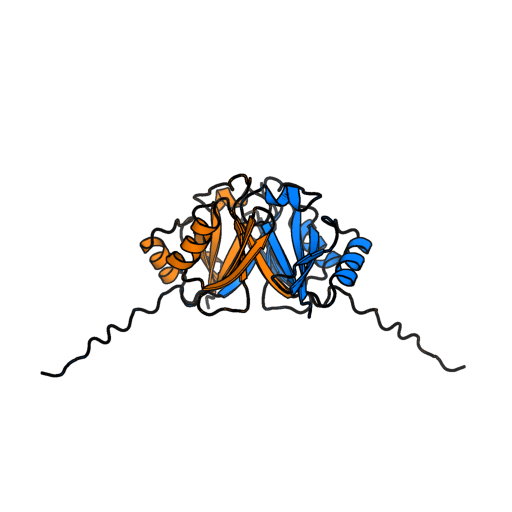? -5.711 -18.125 5.73 1 92.81 85 GLU A N 1
ATOM 671 C CA . GLU A 1 85 ? -7.004 -17.797 5.129 1 92.81 85 GLU A CA 1
ATOM 672 C C . GLU A 1 85 ? -7.281 -16.297 5.188 1 92.81 85 GLU A C 1
ATOM 674 O O . GLU A 1 85 ? -6.844 -15.617 6.117 1 92.81 85 GLU A O 1
ATOM 679 N N . ILE A 1 86 ? -8.062 -15.867 4.254 1 92.62 86 ILE A N 1
ATOM 680 C CA . ILE A 1 86 ? -8.359 -14.445 4.152 1 92.62 86 ILE A CA 1
ATOM 681 C C . ILE A 1 86 ? -9.188 -14.008 5.359 1 92.62 86 ILE A C 1
ATOM 683 O O . ILE A 1 86 ? -9 -12.906 5.879 1 92.62 86 ILE A O 1
ATOM 687 N N . GLY A 1 87 ? -10.086 -14.859 5.793 1 92.12 87 GLY A N 1
ATOM 688 C CA . GLY A 1 87 ? -10.938 -14.523 6.922 1 92.12 87 GLY A CA 1
ATOM 689 C C . GLY A 1 87 ? -10.156 -14.133 8.164 1 92.12 87 GLY A C 1
ATOM 690 O O . GLY A 1 87 ? -10.477 -13.133 8.812 1 92.12 87 GLY A O 1
ATOM 691 N N . SER A 1 88 ? -9.227 -14.914 8.5 1 92.38 88 SER A N 1
ATOM 692 C CA . SER A 1 88 ? -8.414 -14.617 9.672 1 92.38 88 SER A CA 1
ATOM 693 C C . SER A 1 88 ? -7.629 -13.32 9.484 1 92.38 88 SER A C 1
ATOM 695 O O . SER A 1 88 ? -7.422 -12.57 10.438 1 92.38 88 SER A O 1
ATOM 697 N N . SER A 1 89 ? -7.203 -13.039 8.297 1 93.81 89 SER A N 1
ATOM 698 C CA . SER A 1 89 ? -6.438 -11.836 8.008 1 93.81 89 SER A CA 1
ATOM 699 C C . SER A 1 89 ? -7.289 -10.578 8.172 1 93.81 89 SER A C 1
ATOM 701 O O . SER A 1 89 ? -6.773 -9.508 8.492 1 93.81 89 SER A O 1
ATOM 703 N N . LEU A 1 90 ? -8.516 -10.711 8.039 1 95.81 90 LEU A N 1
ATOM 704 C CA . LEU A 1 90 ? -9.43 -9.578 8.094 1 95.81 90 LEU A CA 1
ATOM 705 C C . LEU A 1 90 ? -9.773 -9.227 9.531 1 95.81 90 LEU A C 1
ATOM 707 O O . LEU A 1 90 ? -10.492 -8.258 9.789 1 95.81 90 LEU A O 1
ATOM 711 N N . ARG A 1 91 ? -9.234 -9.938 10.469 1 94.88 91 ARG A N 1
ATOM 712 C CA . ARG A 1 91 ? -9.477 -9.656 11.875 1 94.88 91 ARG A CA 1
ATOM 713 C C . ARG A 1 91 ? -8.344 -8.82 12.469 1 94.88 91 ARG A C 1
ATOM 715 O O . ARG A 1 91 ? -8.344 -8.516 13.664 1 94.88 91 ARG A O 1
ATOM 722 N N . GLN A 1 92 ? -7.477 -8.484 11.641 1 93.62 92 GLN A N 1
ATOM 723 C CA . GLN A 1 92 ? -6.375 -7.617 12.047 1 93.62 92 GLN A CA 1
ATOM 724 C C . GLN A 1 92 ? -6.453 -6.266 11.344 1 93.62 92 GLN A C 1
ATOM 726 O O . GLN A 1 92 ? -6.5 -6.199 10.117 1 93.62 92 GLN A O 1
ATOM 731 N N . GLY A 1 93 ? -6.434 -5.203 12.219 1 95.56 93 GLY A N 1
ATOM 732 C CA . GLY A 1 93 ? -6.492 -3.861 11.664 1 95.56 93 GLY A CA 1
ATOM 733 C C . GLY A 1 93 ? -5.172 -3.404 11.07 1 95.56 93 GLY A C 1
ATOM 734 O O . GLY A 1 93 ? -4.121 -3.975 11.359 1 95.56 93 GLY A O 1
ATOM 735 N N . GLY A 1 94 ? -5.301 -2.305 10.203 1 96.44 94 GLY A N 1
ATOM 736 C CA . GLY A 1 94 ? -4.105 -1.708 9.625 1 96.44 94 GLY A CA 1
ATOM 737 C C . GLY A 1 94 ? -3.984 -1.942 8.133 1 96.44 94 GLY A C 1
ATOM 738 O O . GLY A 1 94 ? -4.965 -2.295 7.473 1 96.44 94 GLY A O 1
ATOM 739 N N . HIS A 1 95 ? -2.844 -1.582 7.582 1 97.06 95 HIS A N 1
ATOM 740 C CA . HIS A 1 95 ? -2.559 -1.943 6.199 1 97.06 95 HIS A CA 1
ATOM 741 C C . HIS A 1 95 ? -2.682 -3.447 5.984 1 97.06 95 HIS A C 1
ATOM 743 O O . HIS A 1 95 ? -2.049 -4.234 6.695 1 97.06 95 HIS A O 1
ATOM 749 N N . HIS A 1 96 ? -3.475 -3.832 5.012 1 97.44 96 HIS A N 1
ATOM 750 C CA . HIS A 1 96 ? -3.887 -5.23 4.93 1 97.44 96 HIS A CA 1
ATOM 751 C C . HIS A 1 96 ? -3.225 -5.934 3.75 1 97.44 96 HIS A C 1
ATOM 753 O O . HIS A 1 96 ? -2.613 -6.988 3.914 1 97.44 96 HIS A O 1
ATOM 759 N N . HIS A 1 97 ? -3.387 -5.453 2.508 1 98.38 97 HIS A N 1
ATOM 760 C CA . HIS A 1 97 ? -2.768 -6.078 1.343 1 98.38 97 HIS A CA 1
ATOM 761 C C . HIS A 1 97 ? -2.504 -5.055 0.244 1 98.38 97 HIS A C 1
ATOM 763 O O . HIS A 1 97 ? -3.08 -3.965 0.255 1 98.38 97 HIS A O 1
ATOM 769 N N . LEU A 1 98 ? -1.59 -5.395 -0.611 1 98.56 98 LEU A N 1
ATOM 770 C CA . LEU A 1 98 ? -1.398 -4.73 -1.896 1 98.56 98 LEU A CA 1
ATOM 771 C C . LEU A 1 98 ? -2.078 -5.508 -3.018 1 98.56 98 LEU A C 1
ATOM 773 O O . LEU A 1 98 ? -1.898 -6.723 -3.135 1 98.56 98 LEU A O 1
ATOM 777 N N . CYS A 1 99 ? -2.838 -4.789 -3.789 1 98.75 99 CYS A N 1
ATOM 778 C CA . CYS A 1 99 ? -3.49 -5.422 -4.93 1 98.75 99 CYS A CA 1
ATOM 779 C C . CYS A 1 99 ? -2.752 -5.109 -6.227 1 98.75 99 CYS A C 1
ATOM 781 O O . CYS A 1 99 ? -2.422 -3.951 -6.492 1 98.75 99 CYS A O 1
ATOM 783 N N . LEU A 1 100 ? -2.566 -6.137 -6.977 1 98.56 100 LEU A N 1
ATOM 784 C CA . LEU A 1 100 ? -1.969 -6.047 -8.305 1 98.56 100 LEU A CA 1
ATOM 785 C C . LEU A 1 100 ? -2.936 -6.555 -9.367 1 98.56 100 LEU A C 1
ATOM 787 O O . LEU A 1 100 ? -3.469 -7.656 -9.258 1 98.56 100 LEU A O 1
ATOM 791 N N . ASN A 1 101 ? -3.08 -5.777 -10.391 1 98.25 101 ASN A N 1
ATOM 792 C CA . ASN A 1 101 ? -3.854 -6.246 -11.539 1 98.25 101 ASN A CA 1
ATOM 793 C C . ASN A 1 101 ? -3.055 -7.223 -12.391 1 98.25 101 ASN A C 1
ATOM 795 O O . ASN A 1 101 ? -1.857 -7.031 -12.609 1 98.25 101 ASN A O 1
ATOM 799 N N . VAL A 1 102 ? -3.717 -8.203 -12.875 1 98.31 102 VAL A N 1
ATOM 800 C CA . VAL A 1 102 ? -3.156 -9.133 -13.844 1 98.31 102 VAL A CA 1
ATOM 801 C C . VAL A 1 102 ? -4.18 -9.406 -14.945 1 98.31 102 VAL A C 1
ATOM 803 O O . VAL A 1 102 ? -5.375 -9.172 -14.766 1 98.31 102 VAL A O 1
ATOM 806 N N . ASP A 1 103 ? -3.695 -9.93 -16.031 1 97.75 103 ASP A N 1
ATOM 807 C CA . ASP A 1 103 ? -4.57 -10.227 -17.156 1 97.75 103 ASP A CA 1
ATOM 808 C C . ASP A 1 103 ? -5.449 -11.445 -16.875 1 97.75 103 ASP A C 1
ATOM 810 O O . ASP A 1 103 ? -6.598 -11.508 -17.312 1 97.75 103 ASP A O 1
ATOM 814 N N . ASN A 1 104 ? -4.883 -12.414 -16.219 1 98.25 104 ASN A N 1
ATOM 815 C CA . ASN A 1 104 ? -5.559 -13.672 -15.906 1 98.25 104 ASN A CA 1
ATOM 816 C C . ASN A 1 104 ? -5.188 -14.18 -14.516 1 98.25 104 ASN A C 1
ATOM 818 O O . ASN A 1 104 ? -4.098 -14.711 -14.312 1 98.25 104 ASN A O 1
ATOM 822 N N . VAL A 1 105 ? -6.133 -14.094 -13.617 1 98.56 105 VAL A N 1
ATOM 823 C CA . VAL A 1 105 ? -5.887 -14.406 -12.211 1 98.56 105 VAL A CA 1
ATOM 824 C C . VAL A 1 105 ? -5.602 -15.891 -12.055 1 98.56 105 VAL A C 1
ATOM 826 O O . VAL A 1 105 ? -4.684 -16.281 -11.328 1 98.56 105 VAL A O 1
ATOM 829 N N . ASP A 1 106 ? -6.387 -16.703 -12.742 1 98.56 106 ASP A N 1
ATOM 830 C CA . ASP A 1 106 ? -6.246 -18.156 -12.57 1 98.56 106 ASP A CA 1
ATOM 831 C C . ASP A 1 106 ? -4.883 -18.641 -13.062 1 98.56 106 ASP A C 1
ATOM 833 O O . ASP A 1 106 ? -4.23 -19.453 -12.406 1 98.56 106 ASP A O 1
ATOM 837 N N . GLU A 1 107 ? -4.438 -18.094 -14.125 1 98.38 107 GLU A N 1
ATOM 838 C CA . GLU A 1 107 ? -3.117 -18.453 -14.633 1 98.38 107 GLU A CA 1
ATOM 839 C C . GLU A 1 107 ? -2.014 -17.922 -13.727 1 98.38 107 GLU A C 1
ATOM 841 O O . GLU A 1 107 ? -1.021 -18.609 -13.469 1 98.38 107 GLU A O 1
ATOM 846 N N . ALA A 1 108 ? -2.18 -16.75 -13.297 1 98.44 108 ALA A N 1
ATOM 847 C CA . ALA A 1 108 ? -1.168 -16.109 -12.461 1 98.44 108 ALA A CA 1
ATOM 848 C C . ALA A 1 108 ? -0.997 -16.859 -11.141 1 98.44 108 ALA A C 1
ATOM 850 O O . ALA A 1 108 ? 0.128 -17.156 -10.734 1 98.44 108 ALA A O 1
ATOM 851 N N . ILE A 1 109 ? -2.1 -17.125 -10.516 1 98.44 109 ILE A N 1
ATOM 852 C CA . ILE A 1 109 ? -2.031 -17.766 -9.203 1 98.44 109 ILE A CA 1
ATOM 853 C C . ILE A 1 109 ? -1.515 -19.188 -9.359 1 98.44 109 ILE A C 1
ATOM 855 O O . ILE A 1 109 ? -0.806 -19.703 -8.484 1 98.44 109 ILE A O 1
ATOM 859 N N . ALA A 1 110 ? -1.876 -19.922 -10.422 1 98.25 110 ALA A N 1
ATOM 860 C CA . ALA A 1 110 ? -1.336 -21.25 -10.695 1 98.25 110 ALA A CA 1
ATOM 861 C C . ALA A 1 110 ? 0.177 -21.203 -10.883 1 98.25 110 ALA A C 1
ATOM 863 O O . ALA A 1 110 ? 0.9 -22.062 -10.391 1 98.25 110 ALA A O 1
ATOM 864 N N . TYR A 1 111 ? 0.548 -20.219 -11.586 1 97.75 111 TYR A N 1
ATOM 865 C CA . TYR A 1 111 ? 1.977 -20.016 -11.797 1 97.75 111 TYR A CA 1
ATOM 866 C C . TYR A 1 111 ? 2.701 -19.812 -10.477 1 97.75 111 TYR A C 1
ATOM 868 O O . TYR A 1 111 ? 3.723 -20.453 -10.219 1 97.75 111 TYR A O 1
ATOM 876 N N . LEU A 1 112 ? 2.225 -18.969 -9.625 1 98.31 112 LEU A N 1
ATOM 877 C CA . LEU A 1 112 ? 2.838 -18.688 -8.328 1 98.31 112 LEU A CA 1
ATOM 878 C C . LEU A 1 112 ? 2.859 -19.953 -7.461 1 98.31 112 LEU A C 1
ATOM 880 O O . LEU A 1 112 ? 3.846 -20.219 -6.766 1 98.31 112 LEU A O 1
ATOM 884 N N . ALA A 1 113 ? 1.784 -20.672 -7.512 1 98 113 ALA A N 1
ATOM 885 C CA . ALA A 1 113 ? 1.738 -21.922 -6.777 1 98 113 ALA A CA 1
ATOM 886 C C . ALA A 1 113 ? 2.854 -22.859 -7.227 1 98 113 ALA A C 1
ATOM 888 O O . ALA A 1 113 ? 3.527 -23.484 -6.395 1 98 113 ALA A O 1
ATOM 889 N N . ALA A 1 114 ? 3.047 -22.969 -8.477 1 97.5 114 ALA A N 1
ATOM 890 C CA . ALA A 1 114 ? 4.074 -23.828 -9.047 1 97.5 114 ALA A CA 1
ATOM 891 C C . ALA A 1 114 ? 5.469 -23.375 -8.625 1 97.5 114 ALA A C 1
ATOM 893 O O . ALA A 1 114 ? 6.406 -24.172 -8.586 1 97.5 114 ALA A O 1
ATOM 894 N N . GLN A 1 115 ? 5.551 -22.125 -8.312 1 96.94 115 GLN A N 1
ATOM 895 C CA . GLN A 1 115 ? 6.824 -21.547 -7.875 1 96.94 115 GLN A CA 1
ATOM 896 C C . GLN A 1 115 ? 6.992 -21.688 -6.367 1 96.94 115 GLN A C 1
ATOM 898 O O . GLN A 1 115 ? 7.957 -21.172 -5.797 1 96.94 115 GLN A O 1
ATOM 903 N N . GLY A 1 116 ? 6.031 -22.234 -5.699 1 97.62 116 GLY A N 1
ATOM 904 C CA . GLY A 1 116 ? 6.137 -22.469 -4.27 1 97.62 116 GLY A CA 1
ATOM 905 C C . GLY A 1 116 ? 5.645 -21.312 -3.432 1 97.62 116 GLY A C 1
ATOM 906 O O . GLY A 1 116 ? 5.938 -21.234 -2.236 1 97.62 116 GLY A O 1
ATOM 907 N N . VAL A 1 117 ? 4.984 -20.453 -4.004 1 98.25 117 VAL A N 1
ATOM 908 C CA . VAL A 1 117 ? 4.441 -19.312 -3.277 1 98.25 117 VAL A CA 1
ATOM 909 C C . VAL A 1 117 ? 3.205 -19.75 -2.488 1 98.25 117 VAL A C 1
ATOM 911 O O . VAL A 1 117 ? 2.379 -20.516 -2.99 1 98.25 117 VAL A O 1
ATOM 914 N N . THR A 1 118 ? 3.098 -19.203 -1.261 1 97.69 118 THR A N 1
ATOM 915 C CA . THR A 1 118 ? 1.971 -19.531 -0.392 1 97.69 118 THR A CA 1
ATOM 916 C C . THR A 1 118 ? 0.695 -18.859 -0.89 1 97.69 118 THR A C 1
ATOM 918 O O . THR A 1 118 ? 0.648 -17.625 -1.027 1 97.69 118 THR A O 1
ATOM 921 N N . LEU A 1 119 ? -0.286 -19.641 -1.138 1 97.62 119 LEU A N 1
ATOM 922 C CA . LEU A 1 119 ? -1.587 -19.109 -1.521 1 97.62 119 LEU A CA 1
ATOM 923 C C . LEU A 1 119 ? -2.488 -18.938 -0.302 1 97.62 119 LEU A C 1
ATOM 925 O O . LEU A 1 119 ? -2.387 -19.719 0.658 1 97.62 119 LEU A O 1
ATOM 929 N N . ILE A 1 120 ? -3.311 -17.984 -0.376 1 97.12 120 ILE A N 1
ATOM 930 C CA . ILE A 1 120 ? -4.262 -17.703 0.695 1 97.12 120 ILE A CA 1
ATOM 931 C C . ILE A 1 120 ? -5.688 -17.906 0.184 1 97.12 120 ILE A C 1
ATOM 933 O O . ILE A 1 120 ? -6.266 -17 -0.432 1 97.12 120 ILE A O 1
ATOM 937 N N . GLY A 1 121 ? -6.273 -19.094 0.418 1 94.75 121 GLY A N 1
ATOM 938 C CA . GLY A 1 121 ? -7.613 -19.406 -0.062 1 94.75 121 GLY A CA 1
ATOM 939 C C . GLY A 1 121 ? -7.66 -19.703 -1.55 1 94.75 121 GLY A C 1
ATOM 940 O O . GLY A 1 121 ? -6.621 -19.906 -2.182 1 94.75 121 GLY A O 1
ATOM 941 N N . GLU A 1 122 ? -8.914 -19.781 -2.092 1 95.88 122 GLU A N 1
ATOM 942 C CA . GLU A 1 122 ? -9.18 -20.016 -3.51 1 95.88 122 GLU A CA 1
ATOM 943 C C . GLU A 1 122 ? -9.594 -18.719 -4.215 1 95.88 122 GLU A C 1
ATOM 945 O O . GLU A 1 122 ? -10.141 -17.812 -3.586 1 95.88 122 GLU A O 1
ATOM 950 N N . PRO A 1 123 ? -9.266 -18.703 -5.492 1 97.81 123 PRO A N 1
ATOM 951 C CA . PRO A 1 123 ? -9.773 -17.547 -6.227 1 97.81 123 PRO A CA 1
ATOM 952 C C . PRO A 1 123 ? -11.297 -17.422 -6.152 1 97.81 123 PRO A C 1
ATOM 954 O O . PRO A 1 123 ? -12 -18.422 -6.008 1 97.81 123 PRO A O 1
ATOM 957 N N . PHE A 1 124 ? -11.773 -16.188 -6.281 1 97.31 124 PHE A N 1
ATOM 958 C CA . PHE A 1 124 ? -13.211 -15.938 -6.227 1 97.31 124 PHE A CA 1
ATOM 959 C C . PHE A 1 124 ? -13.57 -14.664 -6.984 1 97.31 124 PHE A C 1
ATOM 961 O O . PHE A 1 124 ? -12.688 -13.875 -7.336 1 97.31 124 PHE A O 1
ATOM 968 N N . GLU A 1 125 ? -14.852 -14.539 -7.23 1 97.25 125 GLU A N 1
ATOM 969 C CA . GLU A 1 125 ? -15.352 -13.359 -7.945 1 97.25 125 GLU A CA 1
ATOM 970 C C . GLU A 1 125 ? -16.078 -12.414 -7.004 1 97.25 125 GLU A C 1
ATOM 972 O O . GLU A 1 125 ? -16.781 -12.852 -6.082 1 97.25 125 GLU A O 1
ATOM 977 N N . VAL A 1 126 ? -15.898 -11.18 -7.242 1 97.06 126 VAL A N 1
ATOM 978 C CA . VAL A 1 126 ? -16.688 -10.141 -6.594 1 97.06 126 VAL A CA 1
ATOM 979 C C . VAL A 1 126 ? -17.469 -9.352 -7.645 1 97.06 126 VAL A C 1
ATOM 981 O O . VAL A 1 126 ? -16.906 -8.484 -8.32 1 97.06 126 VAL A O 1
ATOM 984 N N . ASP A 1 127 ? -18.719 -9.531 -7.758 1 95.69 127 ASP A N 1
ATOM 985 C CA . ASP A 1 127 ? -19.562 -8.953 -8.797 1 95.69 127 ASP A CA 1
ATOM 986 C C . ASP A 1 127 ? -19.672 -7.438 -8.633 1 95.69 127 ASP A C 1
ATOM 988 O O . ASP A 1 127 ? -19.672 -6.703 -9.625 1 95.69 127 ASP A O 1
ATOM 992 N N . ALA A 1 128 ? -19.719 -7.039 -7.48 1 94.94 128 ALA A N 1
ATOM 993 C CA . ALA A 1 128 ? -19.953 -5.625 -7.188 1 94.94 128 ALA A CA 1
ATOM 994 C C . ALA A 1 128 ? -18.875 -4.75 -7.809 1 94.94 128 ALA A C 1
ATOM 996 O O . ALA A 1 128 ? -19.109 -3.59 -8.141 1 94.94 128 ALA A O 1
ATOM 997 N N . ILE A 1 129 ? -17.672 -5.348 -7.992 1 96 129 ILE A N 1
ATOM 998 C CA . ILE A 1 129 ? -16.578 -4.551 -8.547 1 96 129 ILE A CA 1
ATOM 999 C C . ILE A 1 129 ? -16.094 -5.188 -9.844 1 96 129 ILE A C 1
ATOM 1001 O O . ILE A 1 129 ? -15.031 -4.816 -10.359 1 96 129 ILE A O 1
ATOM 1005 N N . HIS A 1 130 ? -16.766 -6.191 -10.312 1 97.19 130 HIS A N 1
ATOM 1006 C CA . HIS A 1 130 ? -16.453 -6.863 -11.562 1 97.19 130 HIS A CA 1
ATOM 1007 C C . HIS A 1 130 ? -15 -7.332 -11.586 1 97.19 130 HIS A C 1
ATOM 1009 O O . HIS A 1 130 ? -14.266 -7.039 -12.531 1 97.19 130 HIS A O 1
ATOM 1015 N N . ARG A 1 131 ? -14.664 -8.172 -10.586 1 98.38 131 ARG A N 1
ATOM 1016 C CA . ARG A 1 131 ? -13.289 -8.648 -10.516 1 98.38 131 ARG A CA 1
ATOM 1017 C C . ARG A 1 131 ? -13.234 -10.102 -10.055 1 98.38 131 ARG A C 1
ATOM 1019 O O . ARG A 1 131 ? -14.023 -10.516 -9.203 1 98.38 131 ARG A O 1
ATOM 1026 N N . ARG A 1 132 ? -12.383 -10.797 -10.602 1 98.75 132 ARG A N 1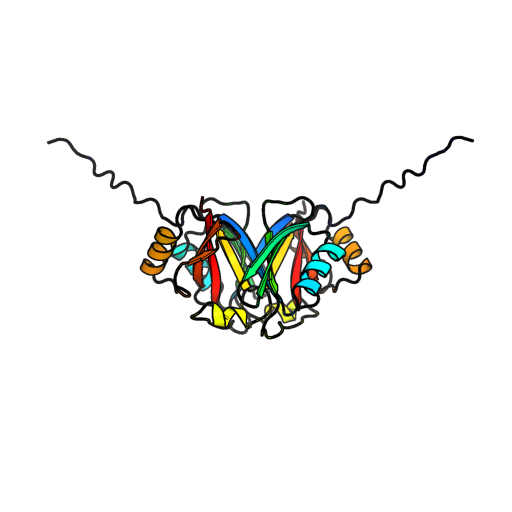
ATOM 1027 C CA . ARG A 1 132 ? -11.922 -12.07 -10.055 1 98.75 132 ARG A CA 1
ATOM 1028 C C . ARG A 1 132 ? -10.648 -11.883 -9.242 1 98.75 132 ARG A C 1
ATOM 1030 O O . ARG A 1 132 ? -9.711 -11.211 -9.68 1 98.75 132 ARG A O 1
ATOM 1037 N N . LEU A 1 133 ? -10.625 -12.453 -8.117 1 98.69 133 LEU A N 1
ATOM 1038 C CA . LEU A 1 133 ? -9.57 -12.172 -7.152 1 98.69 133 LEU A CA 1
ATOM 1039 C C . LEU A 1 133 ? -8.891 -13.453 -6.695 1 98.69 133 LEU A C 1
ATOM 1041 O O . LEU A 1 133 ? -9.508 -14.516 -6.68 1 98.69 133 LEU A O 1
ATOM 1045 N N . ALA A 1 134 ? -7.676 -13.367 -6.309 1 98.69 134 ALA A N 1
ATOM 1046 C CA . ALA A 1 134 ? -6.898 -14.383 -5.602 1 98.69 134 ALA A CA 1
ATOM 1047 C C . ALA A 1 134 ? -5.879 -13.742 -4.664 1 98.69 134 ALA A C 1
ATOM 1049 O O . ALA A 1 134 ? -5.473 -12.594 -4.871 1 98.69 134 ALA A O 1
ATOM 1050 N N . PHE A 1 135 ? -5.492 -14.5 -3.652 1 98.75 135 PHE A N 1
ATOM 1051 C CA . PHE A 1 135 ? -4.562 -13.961 -2.666 1 98.75 135 PHE A CA 1
ATOM 1052 C C . PHE A 1 135 ? -3.363 -14.891 -2.494 1 98.75 135 PHE A C 1
ATOM 1054 O O . PHE A 1 135 ? -3.5 -16.109 -2.584 1 98.75 135 PHE A O 1
ATOM 1061 N N . PHE A 1 136 ? -2.234 -14.289 -2.207 1 98.56 136 PHE A N 1
ATOM 1062 C CA . PHE A 1 136 ? -1.021 -15 -1.821 1 98.56 136 PHE A CA 1
ATOM 1063 C C . PHE A 1 136 ? -0.232 -14.203 -0.79 1 98.56 136 PHE A C 1
ATOM 1065 O O . PHE A 1 136 ? -0.577 -13.055 -0.485 1 98.56 136 PHE A O 1
ATOM 1072 N N . ALA A 1 137 ? 0.769 -14.852 -0.198 1 98.12 137 ALA A N 1
ATOM 1073 C CA . ALA A 1 137 ? 1.596 -14.188 0.806 1 98.12 137 ALA A CA 1
ATOM 1074 C C . ALA A 1 137 ? 3.08 -14.406 0.527 1 98.12 137 ALA A C 1
ATOM 1076 O O . ALA A 1 137 ? 3.473 -15.453 0.007 1 98.12 137 ALA A O 1
ATOM 1077 N N . ASP A 1 138 ? 3.83 -13.367 0.882 1 98.06 138 ASP A N 1
ATOM 1078 C CA . ASP A 1 138 ? 5.27 -13.609 0.927 1 98.06 138 ASP A CA 1
ATOM 1079 C C . ASP A 1 138 ? 5.66 -14.375 2.186 1 98.06 138 ASP A C 1
ATOM 1081 O O . ASP A 1 138 ? 4.816 -14.656 3.035 1 98.06 138 ASP A O 1
ATOM 1085 N N . PRO A 1 139 ? 6.934 -14.766 2.338 1 97.19 139 PRO A N 1
ATOM 1086 C CA . PRO A 1 139 ? 7.352 -15.594 3.471 1 97.19 139 PRO A CA 1
ATOM 1087 C C . PRO A 1 139 ? 7.207 -14.883 4.812 1 97.19 139 PRO A C 1
ATOM 1089 O O . PRO A 1 139 ? 7.223 -15.523 5.863 1 97.19 139 PRO A O 1
ATOM 1092 N N . TRP A 1 140 ? 7.105 -13.60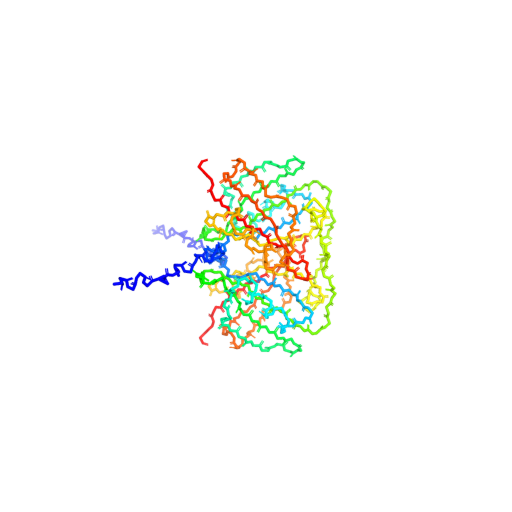2 4.812 1 97 140 TRP A N 1
ATOM 1093 C CA . TRP A 1 140 ? 7.059 -12.805 6.035 1 97 140 TRP A CA 1
ATOM 1094 C C . TRP A 1 140 ? 5.621 -12.469 6.41 1 97 140 TRP A C 1
ATOM 1096 O O . TRP A 1 140 ? 5.379 -11.688 7.332 1 97 140 TRP A O 1
ATOM 1106 N N . GLY A 1 141 ? 4.656 -12.938 5.621 1 95.88 141 GLY A N 1
ATOM 1107 C CA . GLY A 1 141 ? 3.26 -12.82 6.008 1 95.88 141 GLY A CA 1
ATOM 1108 C C . GLY A 1 141 ? 2.549 -11.664 5.32 1 95.88 141 GLY A C 1
ATOM 1109 O O . GLY A 1 141 ? 1.365 -11.43 5.566 1 95.88 141 GLY A O 1
ATOM 1110 N N . ASN A 1 142 ? 3.217 -10.953 4.512 1 97.25 142 ASN A N 1
ATOM 1111 C CA . ASN A 1 142 ? 2.578 -9.859 3.795 1 97.25 142 ASN A CA 1
ATOM 1112 C C . ASN A 1 142 ? 1.645 -10.367 2.703 1 97.25 142 ASN A C 1
ATOM 1114 O O . ASN A 1 142 ? 2.059 -11.156 1.845 1 97.25 142 ASN A O 1
ATOM 1118 N N . LEU A 1 143 ? 0.432 -9.852 2.727 1 98.19 143 LEU A N 1
ATOM 1119 C CA . LEU A 1 143 ? -0.599 -10.336 1.816 1 98.19 143 LEU A CA 1
ATOM 1120 C C . LEU A 1 143 ? -0.622 -9.516 0.531 1 98.19 143 LEU A C 1
ATOM 1122 O O . LEU A 1 143 ? -0.473 -8.289 0.568 1 98.19 143 LEU A O 1
ATOM 1126 N N . PHE A 1 144 ? -0.857 -10.234 -0.509 1 98.69 144 PHE A N 1
ATOM 1127 C CA . PHE A 1 144 ? -1.053 -9.672 -1.838 1 98.69 144 PHE A CA 1
ATOM 1128 C C . PHE A 1 144 ? -2.346 -10.18 -2.461 1 98.69 144 PHE A C 1
ATOM 1130 O O . PHE A 1 144 ? -2.748 -11.32 -2.221 1 98.69 144 PHE A O 1
ATOM 1137 N N . GLU A 1 145 ? -2.92 -9.305 -3.244 1 98.81 145 GLU A N 1
ATOM 1138 C CA . GLU A 1 145 ? -4.109 -9.633 -4.027 1 98.81 145 GLU A CA 1
ATOM 1139 C C . GLU A 1 145 ? -3.83 -9.508 -5.523 1 98.81 145 GLU A C 1
ATOM 1141 O O . GLU A 1 145 ? -3.184 -8.562 -5.969 1 98.81 145 GLU A O 1
ATOM 1146 N N . LEU A 1 146 ? -4.184 -10.523 -6.223 1 98.81 146 LEU A N 1
ATOM 1147 C CA . LEU A 1 146 ? -4.266 -10.43 -7.676 1 98.81 146 LEU A CA 1
ATOM 1148 C C . LEU A 1 146 ? -5.699 -10.164 -8.125 1 98.81 146 LEU A C 1
ATOM 1150 O O . LEU A 1 146 ? -6.637 -10.781 -7.613 1 98.81 146 LEU A O 1
ATOM 1154 N N . ALA A 1 147 ? -5.809 -9.273 -9.07 1 98.75 147 ALA A N 1
ATOM 1155 C CA . ALA A 1 147 ? -7.141 -8.922 -9.562 1 98.75 147 ALA A CA 1
ATOM 1156 C C . ALA A 1 147 ? -7.184 -8.93 -11.086 1 98.75 147 ALA A C 1
ATOM 1158 O O . ALA A 1 147 ? -6.246 -8.469 -11.742 1 98.75 147 ALA A O 1
ATOM 1159 N N . GLN A 1 148 ? -8.25 -9.477 -11.562 1 98.75 148 GLN A N 1
ATOM 1160 C CA . GLN A 1 148 ? -8.602 -9.445 -12.977 1 98.75 148 GLN A CA 1
ATOM 1161 C C . GLN A 1 148 ? -9.961 -8.781 -13.195 1 98.75 148 GLN A C 1
ATOM 1163 O O . GLN A 1 148 ? -10.953 -9.18 -12.578 1 98.75 148 GLN A O 1
ATOM 1168 N N . VAL A 1 149 ? -9.984 -7.777 -14.008 1 97.62 149 VAL A N 1
ATOM 1169 C CA . VAL A 1 149 ? -11.258 -7.145 -14.344 1 97.62 149 VAL A CA 1
ATOM 1170 C C . VAL A 1 149 ? -12.102 -8.102 -15.18 1 97.62 149 VAL A C 1
ATOM 1172 O O . VAL A 1 149 ? -11.617 -8.68 -16.156 1 97.62 149 VAL A O 1
ATOM 1175 N N . THR A 1 150 ? -13.289 -8.273 -14.734 1 96.25 150 THR A N 1
ATOM 1176 C CA . THR A 1 150 ? -14.211 -9.148 -15.453 1 96.25 150 THR A CA 1
ATOM 1177 C C . THR A 1 150 ? -15.281 -8.328 -16.172 1 96.25 150 THR A C 1
ATOM 1179 O O . THR A 1 150 ? -15.438 -7.137 -15.906 1 96.25 150 THR A O 1
ATOM 1182 N N . GLU A 1 151 ? -15.969 -8.906 -17.297 1 85.44 151 GLU A N 1
ATOM 1183 C CA . GLU A 1 151 ? -17.031 -8.266 -18.078 1 85.44 151 GLU A CA 1
ATOM 1184 C C . GLU A 1 151 ? -18.328 -8.203 -17.297 1 85.44 151 GLU A C 1
ATOM 1186 O O . GLU A 1 151 ? -18.594 -9.062 -16.438 1 85.44 151 GLU A O 1
ATOM 1191 N N . MET B 1 1 ? 14.648 -32.219 -44.094 1 33.12 1 MET B N 1
ATOM 1192 C CA . MET B 1 1 ? 14.359 -32.312 -42.688 1 33.12 1 MET B CA 1
ATOM 1193 C C . MET B 1 1 ? 14.32 -30.922 -42.031 1 33.12 1 MET B C 1
ATOM 1195 O O . MET B 1 1 ? 15.344 -30.25 -41.938 1 33.12 1 MET B O 1
ATOM 1199 N N . SER B 1 2 ? 13.367 -30.109 -42.25 1 38.09 2 SER B N 1
ATOM 1200 C CA . SER B 1 2 ? 13.055 -28.703 -41.969 1 38.09 2 SER B CA 1
ATOM 1201 C C . SER B 1 2 ? 13.188 -28.391 -40.469 1 38.09 2 SER B C 1
ATOM 1203 O O . SER B 1 2 ? 12.773 -29.188 -39.625 1 38.09 2 SER B O 1
ATOM 1205 N N . ASP B 1 3 ? 14.328 -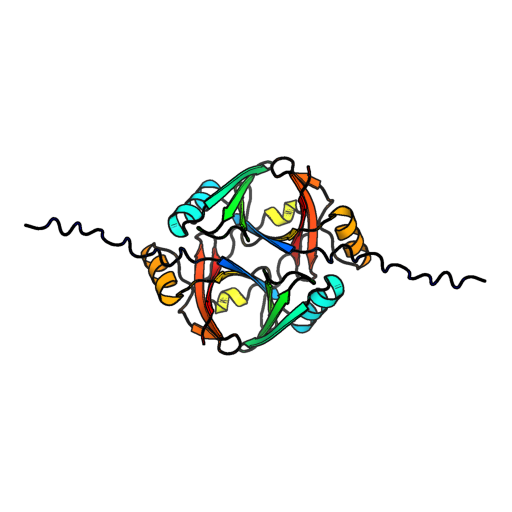27.828 -39.938 1 36.41 3 ASP B N 1
ATOM 1206 C CA . ASP B 1 3 ? 14.648 -27.328 -38.594 1 36.41 3 ASP B CA 1
ATOM 1207 C C . ASP B 1 3 ? 13.453 -26.594 -38 1 36.41 3 ASP B C 1
ATOM 1209 O O . ASP B 1 3 ? 13.148 -25.453 -38.375 1 36.41 3 ASP B O 1
ATOM 1213 N N . LEU B 1 4 ? 12.227 -27.141 -38 1 36.56 4 LEU B N 1
ATOM 1214 C CA . LEU B 1 4 ? 11.125 -26.672 -37.188 1 36.56 4 LEU B CA 1
ATOM 1215 C C . LEU B 1 4 ? 11.641 -26.172 -35.812 1 36.56 4 LEU B C 1
ATOM 1217 O O . LEU B 1 4 ? 12.016 -26.969 -34.969 1 36.56 4 LEU B O 1
ATOM 1221 N N . ASN B 1 5 ? 12.703 -25.344 -35.781 1 38.84 5 ASN B N 1
ATOM 1222 C CA . ASN B 1 5 ? 13.188 -24.562 -34.625 1 38.84 5 ASN B CA 1
ATOM 1223 C C . ASN B 1 5 ? 12.078 -24.297 -33.625 1 38.84 5 ASN B C 1
ATOM 1225 O O . ASN B 1 5 ? 11.125 -23.578 -33.906 1 38.84 5 ASN B O 1
ATOM 1229 N N . LEU B 1 6 ? 11.625 -25.219 -32.812 1 37.56 6 LEU B N 1
ATOM 1230 C CA . LEU B 1 6 ? 10.828 -25.203 -31.594 1 37.56 6 LEU B CA 1
ATOM 1231 C C . LEU B 1 6 ? 11.016 -23.891 -30.844 1 37.56 6 LEU B C 1
ATOM 1233 O O . LEU B 1 6 ? 12.008 -23.719 -30.125 1 37.56 6 LEU B O 1
ATOM 1237 N N . ARG B 1 7 ? 11.258 -22.844 -31.469 1 37.12 7 ARG B N 1
ATOM 1238 C CA . ARG B 1 7 ? 11.031 -21.625 -30.719 1 37.12 7 ARG B CA 1
ATOM 1239 C C . ARG B 1 7 ? 9.938 -21.828 -29.672 1 37.12 7 ARG B C 1
ATOM 1241 O O . ARG B 1 7 ? 8.75 -21.828 -30 1 37.12 7 ARG B O 1
ATOM 1248 N N . ARG B 1 8 ? 9.992 -22.844 -28.781 1 39 8 ARG B N 1
ATOM 1249 C CA . ARG B 1 8 ? 9.141 -22.844 -27.594 1 39 8 ARG B CA 1
ATOM 1250 C C . ARG B 1 8 ? 8.719 -21.438 -27.219 1 39 8 ARG B C 1
ATOM 1252 O O . ARG B 1 8 ? 9.555 -20.625 -26.812 1 39 8 ARG B O 1
ATOM 1259 N N . GLU B 1 9 ? 7.941 -20.75 -27.875 1 42.44 9 GLU B N 1
ATOM 1260 C CA . GLU B 1 9 ? 7.277 -19.531 -27.469 1 42.44 9 GLU B CA 1
ATOM 1261 C C . GLU B 1 9 ? 7.238 -19.406 -25.938 1 42.44 9 GLU B C 1
ATOM 1263 O O . GLU B 1 9 ? 6.613 -20.234 -25.266 1 42.44 9 GLU B O 1
ATOM 1268 N N . ALA B 1 10 ? 8.391 -19.281 -25.203 1 44.5 10 ALA B N 1
ATOM 1269 C CA . ALA B 1 10 ? 8.43 -19.031 -23.766 1 44.5 10 ALA B CA 1
ATOM 1270 C C . ALA B 1 10 ? 7.059 -18.625 -23.234 1 44.5 10 ALA B C 1
ATOM 1272 O O . ALA B 1 10 ? 6.457 -17.672 -23.719 1 44.5 10 ALA B O 1
ATOM 1273 N N . ALA B 1 11 ? 6.211 -19.578 -22.938 1 56.12 11 ALA B N 1
ATOM 1274 C CA . ALA B 1 11 ? 4.91 -19.312 -22.344 1 56.12 11 ALA B CA 1
ATOM 1275 C C . ALA B 1 11 ? 4.926 -17.984 -21.578 1 56.12 11 ALA B C 1
ATOM 1277 O O . ALA B 1 11 ? 5.844 -17.719 -20.797 1 56.12 11 ALA B O 1
ATOM 1278 N N . ALA B 1 12 ? 4.312 -17 -22.062 1 75 12 ALA B N 1
ATOM 1279 C CA . ALA B 1 12 ? 4.203 -15.688 -21.438 1 75 12 ALA B CA 1
ATOM 1280 C C . ALA B 1 12 ? 4.059 -15.805 -19.922 1 75 12 ALA B C 1
ATOM 1282 O O . ALA B 1 12 ? 3.33 -16.672 -19.422 1 75 12 ALA B O 1
ATOM 1283 N N . ASN B 1 13 ? 5.133 -15.492 -19.172 1 91.81 13 ASN B N 1
ATOM 1284 C CA . ASN B 1 13 ? 5.051 -15.398 -17.719 1 91.81 13 ASN B CA 1
ATOM 1285 C C . ASN B 1 13 ? 3.74 -14.758 -17.266 1 91.81 13 ASN B C 1
ATOM 1287 O O . ASN B 1 13 ? 3.514 -13.57 -17.516 1 91.81 13 ASN B O 1
ATOM 1291 N N . PRO B 1 14 ? 2.861 -15.586 -16.719 1 95.25 14 PRO B N 1
ATOM 1292 C CA . PRO B 1 14 ? 1.512 -15.117 -16.406 1 95.25 14 PRO B CA 1
ATOM 1293 C C . PRO B 1 14 ? 1.51 -13.93 -15.438 1 95.25 14 PRO B C 1
ATOM 1295 O O . PRO B 1 14 ? 0.499 -13.234 -15.312 1 95.25 14 PRO B O 1
ATOM 1298 N N . ILE B 1 15 ? 2.549 -13.695 -14.742 1 96.88 15 ILE B N 1
ATOM 1299 C CA . ILE B 1 15 ? 2.555 -12.609 -13.766 1 96.88 15 ILE B CA 1
ATOM 1300 C C . ILE B 1 15 ? 3.299 -11.406 -14.336 1 96.88 15 ILE B C 1
ATOM 1302 O O . ILE B 1 15 ? 3.48 -10.398 -13.648 1 96.88 15 ILE B O 1
ATOM 1306 N N . ALA B 1 16 ? 3.715 -11.453 -15.578 1 96.44 16 ALA B N 1
ATOM 1307 C CA . ALA B 1 16 ? 4.41 -10.344 -16.219 1 96.44 16 ALA B CA 1
ATOM 1308 C C . ALA B 1 16 ? 3.496 -9.133 -16.359 1 96.44 16 ALA B C 1
ATOM 1310 O O . ALA B 1 16 ? 3.973 -8 -16.484 1 96.44 16 ALA B O 1
ATOM 1311 N N . SER B 1 17 ? 2.215 -9.352 -16.297 1 96.69 17 SER B N 1
ATOM 1312 C CA . SER B 1 17 ? 1.234 -8.289 -16.531 1 96.69 17 SER B CA 1
ATOM 1313 C C . SER B 1 17 ? 0.925 -7.547 -15.227 1 96.69 17 SER B C 1
ATOM 1315 O O . SER B 1 17 ? 0.117 -6.617 -15.219 1 96.69 17 SER B O 1
ATOM 1317 N N . MET B 1 18 ? 1.552 -7.887 -14.156 1 97.75 18 MET B N 1
ATOM 1318 C CA . MET B 1 18 ? 1.259 -7.293 -12.852 1 97.75 18 MET B CA 1
ATOM 1319 C C . MET B 1 18 ? 1.421 -5.777 -12.898 1 97.75 18 MET B C 1
ATOM 1321 O O . MET B 1 18 ? 2.453 -5.273 -13.344 1 97.75 18 MET B O 1
ATOM 1325 N N . LYS B 1 19 ? 0.381 -5.094 -12.359 1 97.31 19 LYS B N 1
ATOM 1326 C CA . LYS B 1 19 ? 0.402 -3.646 -12.172 1 97.31 19 LYS B CA 1
ATOM 1327 C C . LYS B 1 19 ? -0.237 -3.256 -10.836 1 97.31 19 LYS B C 1
ATOM 1329 O O . LYS B 1 19 ? -1.266 -3.814 -10.453 1 97.31 19 LYS B O 1
ATOM 1334 N N . GLY B 1 20 ? 0.427 -2.307 -10.211 1 97.25 20 GLY B N 1
ATOM 1335 C CA . GLY B 1 20 ? -0.157 -1.82 -8.969 1 97.25 20 GLY B CA 1
ATOM 1336 C C . GLY B 1 20 ? -1.559 -1.268 -9.148 1 97.25 20 GLY B C 1
ATOM 1337 O O . GLY B 1 20 ? -1.849 -0.605 -10.148 1 97.25 20 GLY B O 1
ATOM 1338 N N . HIS B 1 21 ? -2.436 -1.562 -8.133 1 97.62 21 HIS B N 1
ATOM 1339 C CA . HIS B 1 21 ? -3.793 -1.038 -8.234 1 97.62 21 HIS B CA 1
ATOM 1340 C C . HIS B 1 21 ? -4.203 -0.322 -6.953 1 97.62 21 HIS B C 1
ATOM 1342 O O . HIS B 1 21 ? -4.645 0.83 -6.996 1 97.62 21 HIS B O 1
ATOM 1348 N N . HIS B 1 22 ? -4.195 -1.005 -5.812 1 98.25 22 HIS B N 1
ATOM 1349 C CA . HIS B 1 22 ? -4.586 -0.348 -4.57 1 98.25 22 HIS B CA 1
ATOM 1350 C C . HIS B 1 22 ? -3.904 -0.995 -3.369 1 98.25 22 HIS B C 1
ATOM 1352 O O . HIS B 1 22 ? -3.346 -2.088 -3.48 1 98.25 22 HIS B O 1
ATOM 1358 N N . ILE B 1 23 ? -3.955 -0.243 -2.264 1 98.38 23 ILE B N 1
ATOM 1359 C CA . ILE B 1 23 ? -3.66 -0.793 -0.946 1 98.38 23 ILE B CA 1
ATOM 1360 C C . ILE B 1 23 ? -4.938 -0.855 -0.114 1 98.38 23 ILE B C 1
ATOM 1362 O O . ILE B 1 23 ? -5.777 0.048 -0.185 1 98.38 23 ILE B O 1
ATOM 1366 N N . ALA B 1 24 ? -5.039 -1.889 0.649 1 98.75 24 ALA B N 1
ATOM 1367 C CA . ALA B 1 24 ? -6.207 -2.018 1.517 1 98.75 24 ALA B CA 1
ATOM 1368 C C . ALA B 1 24 ? -5.863 -1.639 2.955 1 98.75 24 ALA B C 1
ATOM 1370 O O . ALA B 1 24 ? -4.785 -1.972 3.453 1 98.75 24 ALA B O 1
ATOM 1371 N N . ILE B 1 25 ? -6.781 -0.977 3.584 1 98.56 25 ILE B N 1
ATOM 1372 C CA . ILE B 1 25 ? -6.688 -0.634 5 1 98.56 25 ILE B CA 1
ATOM 1373 C C . ILE B 1 25 ? -7.906 -1.176 5.742 1 98.56 25 ILE B C 1
ATOM 1375 O O . ILE B 1 25 ? -9.047 -0.894 5.367 1 98.56 25 ILE B O 1
ATOM 1379 N N . ARG B 1 26 ? -7.625 -1.963 6.742 1 98.38 26 ARG B N 1
ATOM 1380 C CA . ARG B 1 26 ? -8.664 -2.561 7.578 1 98.38 26 ARG B CA 1
ATOM 1381 C C . ARG B 1 26 ? -8.93 -1.705 8.812 1 98.38 26 ARG B C 1
ATOM 1383 O O . ARG B 1 26 ? -8.016 -1.428 9.594 1 98.38 26 ARG B O 1
ATOM 1390 N N . VAL B 1 27 ? -10.141 -1.306 9.008 1 98.31 27 VAL B N 1
ATOM 1391 C CA . VAL B 1 27 ? -10.508 -0.423 10.109 1 98.31 27 VAL B CA 1
ATOM 1392 C C . VAL B 1 27 ? -11.766 -0.953 10.797 1 98.31 27 VAL B C 1
ATOM 1394 O O . VAL B 1 27 ? -12.508 -1.744 10.219 1 98.31 27 VAL B O 1
ATOM 1397 N N . SER B 1 28 ? -12.062 -0.496 11.992 1 97.5 28 SER B N 1
ATOM 1398 C CA . SER B 1 28 ? -13.164 -1.013 12.797 1 97.5 28 SER B CA 1
ATOM 1399 C C . SER B 1 28 ? -14.484 -0.354 12.422 1 97.5 28 SER B C 1
ATOM 1401 O O . SER B 1 28 ? -15.555 -0.944 12.594 1 97.5 28 SER B O 1
ATOM 1403 N N . ASP B 1 29 ? -14.469 0.889 11.969 1 98.19 29 ASP B N 1
ATOM 1404 C CA . ASP B 1 29 ? -15.664 1.672 11.656 1 98.19 29 ASP B CA 1
ATOM 1405 C C . ASP B 1 29 ? -15.57 2.277 10.258 1 98.19 29 ASP B C 1
ATOM 1407 O O . ASP B 1 29 ? -14.859 3.26 10.047 1 98.19 29 ASP B O 1
ATOM 1411 N N . TYR B 1 30 ? -16.344 1.709 9.367 1 98.69 30 TYR B N 1
ATOM 1412 C CA . TYR B 1 30 ? -16.297 2.078 7.957 1 98.69 30 TYR B CA 1
ATOM 1413 C C . TYR B 1 30 ? -16.641 3.549 7.766 1 98.69 30 TYR B C 1
ATOM 1415 O O . TYR B 1 30 ? -15.891 4.293 7.133 1 98.69 30 TYR B O 1
ATOM 1423 N N . GLU B 1 31 ? -17.734 3.934 8.258 1 98.88 31 GLU B N 1
ATOM 1424 C CA . GLU B 1 31 ? -18.219 5.289 8.031 1 98.88 31 GLU B CA 1
ATOM 1425 C C . GLU B 1 31 ? -17.281 6.328 8.625 1 98.88 31 GLU B C 1
ATOM 1427 O O . GLU B 1 31 ? -17.016 7.363 8.008 1 98.88 31 GLU B O 1
ATOM 1432 N N . ALA B 1 32 ? -16.844 6.062 9.797 1 98.75 32 ALA B N 1
ATOM 1433 C CA . ALA B 1 32 ? -15.891 6.973 10.43 1 98.75 32 ALA B CA 1
ATOM 1434 C C . ALA B 1 32 ? -14.625 7.117 9.578 1 98.75 32 ALA B C 1
ATOM 1436 O O . ALA B 1 32 ? -14.125 8.227 9.383 1 98.75 32 ALA B O 1
ATOM 1437 N N . ALA B 1 33 ? -14.133 6.027 9.07 1 98.69 33 ALA B N 1
ATOM 1438 C CA . ALA B 1 33 ? -12.922 6.062 8.258 1 98.69 33 ALA B CA 1
ATOM 1439 C C . ALA B 1 33 ? -13.172 6.789 6.938 1 98.69 33 ALA B C 1
ATOM 1441 O O . ALA B 1 33 ? -12.414 7.691 6.566 1 98.69 33 ALA B O 1
ATOM 1442 N N . LYS B 1 34 ? -14.172 6.348 6.27 1 98.88 34 LYS B N 1
ATOM 1443 C CA . LYS B 1 34 ? -14.516 7.008 5.016 1 98.88 34 LYS B CA 1
ATOM 1444 C C . LYS B 1 34 ? -14.602 8.523 5.195 1 98.88 34 LYS B C 1
ATOM 1446 O O . LYS B 1 34 ? -13.992 9.281 4.434 1 98.88 34 LYS B O 1
ATOM 1451 N N . ASN B 1 35 ? -15.289 8.977 6.211 1 98.81 35 ASN B N 1
ATOM 1452 C CA . ASN B 1 35 ? -15.453 10.398 6.477 1 98.81 35 ASN B CA 1
ATOM 1453 C C . ASN B 1 35 ? -14.117 11.07 6.773 1 98.81 35 ASN B C 1
ATOM 1455 O O . ASN B 1 35 ? -13.867 12.195 6.336 1 98.81 35 ASN B O 1
ATOM 1459 N N . TRP B 1 36 ? -13.336 10.406 7.512 1 98.81 36 TRP B N 1
ATOM 1460 C CA . TRP B 1 36 ? -12.039 10.984 7.844 1 98.81 36 TRP B CA 1
ATOM 1461 C C . TRP B 1 36 ? -11.211 11.211 6.582 1 98.81 36 TRP B C 1
ATOM 1463 O O . TRP B 1 36 ? -10.633 12.289 6.398 1 98.81 36 TRP B O 1
ATOM 1473 N N . TYR B 1 37 ? -11.086 10.234 5.699 1 98.75 37 TYR B N 1
ATOM 1474 C CA . TYR B 1 37 ? -10.266 10.336 4.496 1 98.75 37 TYR B CA 1
ATOM 1475 C C . TYR B 1 37 ? -10.797 11.414 3.564 1 98.75 37 TYR B C 1
ATOM 1477 O O . TYR B 1 37 ? -10.023 12.109 2.9 1 98.75 37 TYR B O 1
ATOM 1485 N N . VAL B 1 38 ? -12.062 11.547 3.553 1 98.38 38 VAL B N 1
ATOM 1486 C CA . VAL B 1 38 ? -12.68 12.578 2.723 1 98.38 38 VAL B CA 1
ATOM 1487 C C . VAL B 1 38 ? -12.422 13.953 3.34 1 98.38 38 VAL B C 1
ATOM 1489 O O . VAL B 1 38 ? -11.938 14.867 2.666 1 98.38 38 VAL B O 1
ATOM 1492 N N . GLU B 1 39 ? -12.648 14.141 4.586 1 98.12 39 GLU B N 1
ATOM 1493 C CA . GLU B 1 39 ? -12.609 15.445 5.238 1 98.12 39 GLU B CA 1
ATOM 1494 C C . GLU B 1 39 ? -11.172 15.914 5.461 1 98.12 39 GLU B C 1
ATOM 1496 O O . GLU B 1 39 ? -10.859 17.078 5.266 1 98.12 39 GLU B O 1
ATOM 1501 N N . LYS B 1 40 ? -10.367 15 5.852 1 98.31 40 LYS B N 1
ATOM 1502 C CA . LYS B 1 40 ? -9.023 15.406 6.266 1 98.31 40 LYS B CA 1
ATOM 1503 C C . LYS B 1 40 ? -8.055 15.406 5.086 1 98.31 40 LYS B C 1
ATOM 1505 O O . LYS B 1 40 ? -7.16 16.25 5.008 1 98.31 40 LYS B O 1
ATOM 1510 N N . LEU B 1 41 ? -8.297 14.453 4.113 1 98.06 41 LEU B N 1
ATOM 1511 C CA . LEU B 1 41 ? -7.32 14.32 3.039 1 98.06 41 LEU B CA 1
ATOM 1512 C C . LEU B 1 41 ? -7.902 14.789 1.71 1 98.06 41 LEU B C 1
ATOM 1514 O O . LEU B 1 41 ? -7.184 14.883 0.712 1 98.06 41 LEU B O 1
ATOM 1518 N N . GLY B 1 42 ? -9.133 15.055 1.699 1 97.38 42 GLY B N 1
ATOM 1519 C CA . GLY B 1 42 ? -9.773 15.477 0.466 1 97.38 42 GLY B CA 1
ATOM 1520 C C . GLY B 1 42 ? -9.945 14.344 -0.534 1 97.38 42 GLY B C 1
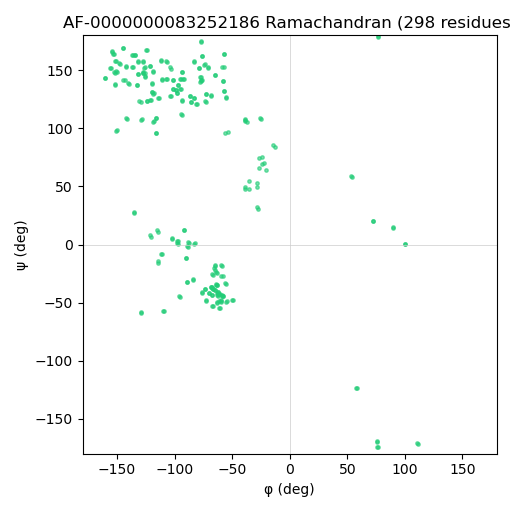ATOM 1521 O O . GLY B 1 42 ? -10.07 14.586 -1.736 1 97.38 42 GLY B O 1
ATOM 1522 N N . PHE B 1 43 ? -9.898 13.141 -0.068 1 98.44 43 PHE B N 1
ATOM 1523 C CA . PHE B 1 43 ? -10.016 12.008 -0.983 1 98.44 43 PHE B CA 1
ATOM 1524 C C . PHE B 1 43 ? -11.438 11.898 -1.522 1 98.44 43 PHE B C 1
ATOM 1526 O O . PHE B 1 43 ? -12.391 12.297 -0.855 1 98.44 43 PHE B O 1
ATOM 1533 N N . ARG B 1 44 ? -11.492 11.32 -2.73 1 98.69 44 ARG B N 1
ATOM 1534 C CA . ARG B 1 44 ? -12.773 11.031 -3.377 1 98.69 44 ARG B CA 1
ATOM 1535 C C . ARG B 1 44 ? -13.203 9.594 -3.105 1 98.69 44 ARG B C 1
ATOM 1537 O O . ARG B 1 44 ? -12.367 8.68 -3.074 1 98.69 44 ARG B O 1
ATOM 1544 N N . VAL B 1 45 ? -14.492 9.445 -2.92 1 98.69 45 VAL B N 1
ATOM 1545 C CA . VAL B 1 45 ? -15.055 8.102 -2.891 1 98.69 45 VAL B CA 1
ATOM 1546 C C . VAL B 1 45 ? -15.375 7.645 -4.312 1 98.69 45 VAL B C 1
ATOM 1548 O O . VAL B 1 45 ? -16.219 8.242 -4.988 1 98.69 45 VAL B O 1
ATOM 1551 N N . ILE B 1 46 ? -14.828 6.562 -4.715 1 98.38 46 ILE B N 1
ATOM 1552 C CA . ILE B 1 46 ? -14.93 6.105 -6.094 1 98.38 46 ILE B CA 1
ATOM 1553 C C . ILE B 1 46 ? -16.062 5.09 -6.215 1 98.38 46 ILE B C 1
ATOM 1555 O O . ILE B 1 46 ? -16.828 5.109 -7.191 1 98.38 46 ILE B O 1
ATOM 1559 N N . GLN B 1 47 ? -16.109 4.191 -5.277 1 98.19 47 GLN B N 1
ATOM 1560 C CA . GLN B 1 47 ? -17.094 3.117 -5.258 1 98.19 47 GLN B CA 1
ATOM 1561 C C . GLN B 1 47 ? -17.234 2.527 -3.855 1 98.19 47 GLN B C 1
ATOM 1563 O O . GLN B 1 47 ? -16.25 2.424 -3.117 1 98.19 47 GLN B O 1
ATOM 1568 N N . GLU B 1 48 ? -18.453 2.176 -3.531 1 98.69 48 GLU B N 1
ATOM 1569 C CA . GLU B 1 48 ? -18.75 1.49 -2.275 1 98.69 48 GLU B CA 1
ATOM 1570 C C . GLU B 1 48 ? -19.516 0.191 -2.523 1 98.69 48 GLU B C 1
ATOM 1572 O O . GLU B 1 48 ? -20.328 0.105 -3.453 1 98.69 48 GLU B O 1
ATOM 1577 N N . TRP B 1 49 ? -19.234 -0.814 -1.716 1 98.44 49 TRP B N 1
ATOM 1578 C CA . TRP B 1 49 ? -19.969 -2.068 -1.819 1 98.44 49 TRP B CA 1
ATOM 1579 C C . TRP B 1 49 ? -19.938 -2.834 -0.501 1 98.44 49 TRP B C 1
ATOM 1581 O O . TRP B 1 49 ? -18.969 -2.707 0.27 1 98.44 49 TRP B O 1
ATOM 1591 N N . PRO B 1 50 ? -20.938 -3.598 -0.28 1 97.38 50 PRO B N 1
ATOM 1592 C CA . PRO B 1 50 ? -20.906 -4.488 0.883 1 97.38 50 PRO B CA 1
ATOM 1593 C C . PRO B 1 50 ? -20.156 -5.789 0.616 1 97.38 50 PRO B C 1
ATOM 1595 O O . PRO B 1 50 ? -19.984 -6.18 -0.541 1 97.38 50 PRO B O 1
ATOM 1598 N N . PHE B 1 51 ? -19.688 -6.406 1.71 1 95.44 51 PHE B N 1
ATOM 1599 C CA . PHE B 1 51 ? -19.062 -7.719 1.684 1 95.44 51 PHE B CA 1
ATOM 1600 C C . PHE B 1 51 ? -19.297 -8.461 2.996 1 95.44 51 PHE B C 1
ATOM 1602 O O . PHE B 1 51 ? -18.547 -8.266 3.961 1 95.44 51 PHE B O 1
ATOM 1609 N N . GLY B 1 52 ? -20.266 -9.312 2.951 1 93.19 52 GLY B N 1
ATOM 1610 C CA . GLY B 1 52 ? -20.656 -9.914 4.219 1 93.19 52 GLY B CA 1
ATOM 1611 C C . GLY B 1 52 ? -21.062 -8.891 5.262 1 93.19 52 GLY B C 1
ATOM 1612 O O . GLY B 1 52 ? -21.938 -8.055 5.008 1 93.19 52 GLY B O 1
ATOM 1613 N N . ASP B 1 53 ? -20.391 -8.961 6.367 1 95.5 53 ASP B N 1
ATOM 1614 C CA . ASP B 1 53 ? -20.656 -8.023 7.453 1 95.5 53 ASP B CA 1
ATOM 1615 C C . ASP B 1 53 ? -19.766 -6.793 7.359 1 95.5 53 ASP B C 1
ATOM 1617 O O . ASP B 1 53 ? -19.719 -5.977 8.281 1 95.5 53 ASP B O 1
ATOM 1621 N N . LEU B 1 54 ? -19.156 -6.695 6.242 1 98.19 54 LEU B N 1
ATOM 1622 C CA . LEU B 1 54 ? -18.234 -5.582 6.043 1 98.19 54 LEU B CA 1
ATOM 1623 C C . LEU B 1 54 ? -18.781 -4.609 5 1 98.19 54 LEU B C 1
ATOM 1625 O O . LEU B 1 54 ? -19.641 -4.973 4.195 1 98.19 54 LEU B O 1
ATOM 1629 N N . ASN B 1 55 ? -18.297 -3.418 5.043 1 98.69 55 ASN B N 1
ATOM 1630 C CA . ASN B 1 55 ? -18.469 -2.412 3.998 1 98.69 55 ASN B CA 1
ATOM 1631 C C . ASN B 1 55 ? -17.125 -1.966 3.434 1 98.69 55 ASN B C 1
ATOM 1633 O O . ASN B 1 55 ? -16.156 -1.788 4.18 1 98.69 55 ASN B O 1
ATOM 1637 N N . LEU B 1 56 ? -17.094 -1.828 2.17 1 98.88 56 LEU B N 1
ATOM 1638 C CA . LEU B 1 56 ? -15.852 -1.482 1.494 1 98.88 56 LEU B CA 1
ATOM 1639 C C . LEU B 1 56 ? -16.047 -0.268 0.592 1 98.88 56 LEU B C 1
ATOM 1641 O O . LEU B 1 56 ? -17.156 0.02 0.159 1 98.88 56 LEU B O 1
ATOM 1645 N N . ALA B 1 57 ? -14.938 0.404 0.311 1 98.88 57 ALA B N 1
ATOM 1646 C CA . ALA B 1 57 ? -14.891 1.466 -0.69 1 98.88 57 ALA B CA 1
ATOM 1647 C C . ALA B 1 57 ? -13.5 1.58 -1.304 1 98.88 57 ALA B C 1
ATOM 1649 O O . ALA B 1 57 ? -12.5 1.329 -0.632 1 98.88 57 ALA B O 1
ATOM 1650 N N . TYR B 1 58 ? -13.438 1.954 -2.533 1 98.75 58 TYR B N 1
ATOM 1651 C CA . TYR B 1 58 ? -12.25 2.602 -3.078 1 98.75 58 TYR B CA 1
ATOM 1652 C C . TYR B 1 58 ? -12.297 4.105 -2.848 1 98.75 58 TYR B C 1
ATOM 1654 O O . TYR B 1 58 ? -13.289 4.762 -3.172 1 98.75 58 TYR B O 1
ATOM 1662 N N . VAL B 1 59 ? -11.242 4.617 -2.275 1 98.75 59 VAL B N 1
ATOM 1663 C CA . VAL B 1 59 ? -11.062 6.062 -2.203 1 98.75 59 VAL B CA 1
ATOM 1664 C C . VAL B 1 59 ? -9.758 6.457 -2.896 1 98.75 59 VAL B C 1
ATOM 1666 O O . VAL B 1 59 ? -8.828 5.656 -2.986 1 98.75 59 VAL B O 1
ATOM 1669 N N . ALA B 1 60 ? -9.719 7.68 -3.387 1 98.56 60 ALA B N 1
ATOM 1670 C CA . ALA B 1 60 ? -8.562 8.148 -4.152 1 98.56 60 ALA B CA 1
ATOM 1671 C C . ALA B 1 60 ? -8.25 9.609 -3.842 1 98.56 60 ALA B C 1
ATOM 1673 O O . ALA B 1 60 ? -9.148 10.375 -3.48 1 98.56 60 ALA B O 1
ATOM 1674 N N . PRO B 1 61 ? -6.926 9.977 -4.02 1 97.94 61 PRO B N 1
ATOM 1675 C CA . PRO B 1 61 ? -6.582 11.398 -3.871 1 97.94 61 PRO B CA 1
ATOM 1676 C C . PRO B 1 61 ? -7.371 12.297 -4.82 1 97.94 61 PRO B C 1
ATOM 1678 O O . PRO B 1 61 ? -7.98 11.812 -5.773 1 97.94 61 PRO B O 1
ATOM 1681 N N . PRO B 1 62 ? -7.348 13.594 -4.508 1 95.75 62 PRO B N 1
ATOM 1682 C CA . PRO B 1 62 ? -8.219 14.523 -5.23 1 95.75 62 PRO B CA 1
ATOM 1683 C C . PRO B 1 62 ? -7.996 14.484 -6.742 1 95.75 62 PRO B C 1
ATOM 1685 O O . PRO B 1 62 ? -8.953 14.586 -7.512 1 95.75 62 PRO B O 1
ATOM 1688 N N . HIS B 1 63 ? -6.781 14.242 -7.172 1 95.75 63 HIS B N 1
ATOM 1689 C CA . HIS B 1 63 ? -6.512 14.367 -8.602 1 95.75 63 HIS B CA 1
ATOM 1690 C C . HIS B 1 63 ? -5.68 13.195 -9.109 1 95.75 63 HIS B C 1
ATOM 1692 O O . HIS B 1 63 ? -4.879 13.352 -10.031 1 95.75 63 HIS B O 1
ATOM 1698 N N . ASP B 1 64 ? -5.797 12.094 -8.484 1 95.19 64 ASP B N 1
ATOM 1699 C CA . ASP B 1 64 ? -5.066 10.906 -8.906 1 95.19 64 ASP B CA 1
ATOM 1700 C C . ASP B 1 64 ? -5.996 9.695 -9.016 1 95.19 64 ASP B C 1
ATOM 1702 O O . ASP B 1 64 ? -6.629 9.305 -8.039 1 95.19 64 ASP B O 1
ATOM 1706 N N . ASP B 1 65 ? -6.012 9.094 -10.203 1 94.38 65 ASP B N 1
ATOM 1707 C CA . ASP B 1 65 ? -6.824 7.902 -10.422 1 94.38 65 ASP B CA 1
ATOM 1708 C C . ASP B 1 65 ? -5.945 6.688 -10.727 1 94.38 65 ASP B C 1
ATOM 1710 O O . ASP B 1 65 ? -6.438 5.66 -11.188 1 94.38 65 ASP B O 1
ATOM 1714 N N . SER B 1 66 ? -4.707 6.844 -10.5 1 92.69 66 SER B N 1
ATOM 1715 C CA . SER B 1 66 ? -3.793 5.766 -10.852 1 92.69 66 SER B CA 1
ATOM 1716 C C . SER B 1 66 ? -3.607 4.793 -9.688 1 92.69 66 SER B C 1
ATOM 1718 O O . SER B 1 66 ? -3.062 3.703 -9.867 1 92.69 66 SER B O 1
ATOM 1720 N N . PHE B 1 67 ? -4.074 5.191 -8.578 1 93.06 67 PHE B N 1
ATOM 1721 C CA . PHE B 1 67 ? -3.949 4.371 -7.375 1 93.06 67 PHE B CA 1
ATOM 1722 C C . PHE B 1 67 ? -5.105 4.633 -6.418 1 93.06 67 PHE B C 1
ATOM 1724 O O . PHE B 1 67 ? -5.59 5.762 -6.316 1 93.06 67 PHE B O 1
ATOM 1731 N N . TYR B 1 68 ? -5.48 3.574 -5.652 1 97.5 68 TYR B N 1
ATOM 1732 C CA . TYR B 1 68 ? -6.605 3.678 -4.727 1 97.5 68 TYR B CA 1
ATOM 1733 C C . TYR B 1 68 ? -6.23 3.139 -3.354 1 97.5 68 TYR B C 1
ATOM 1735 O O . TYR B 1 68 ? -5.238 2.42 -3.209 1 97.5 68 TYR B O 1
ATOM 1743 N N . ILE B 1 69 ? -6.965 3.584 -2.422 1 98.75 69 ILE B N 1
ATOM 1744 C CA . ILE B 1 69 ? -7.059 2.908 -1.133 1 98.75 69 ILE B CA 1
ATOM 1745 C C . ILE B 1 69 ? -8.383 2.154 -1.042 1 98.75 69 ILE B C 1
ATOM 1747 O O . ILE B 1 69 ? -9.438 2.701 -1.368 1 98.75 69 ILE B O 1
ATOM 1751 N N . GLU B 1 70 ? -8.305 0.936 -0.719 1 98.88 70 GLU B N 1
ATOM 1752 C CA . GLU B 1 70 ? -9.5 0.169 -0.374 1 98.88 70 GLU B CA 1
ATOM 1753 C C . GLU B 1 70 ? -9.734 0.17 1.133 1 98.88 70 GLU B C 1
ATOM 1755 O O . GLU B 1 70 ? -8.945 -0.397 1.893 1 98.88 70 GLU B O 1
ATOM 1760 N N . LEU B 1 71 ? -10.773 0.814 1.544 1 98.88 71 LEU B N 1
ATOM 1761 C CA . LEU B 1 71 ? -11.195 0.751 2.938 1 98.88 71 LEU B CA 1
ATOM 1762 C C . LEU B 1 71 ? -12.039 -0.492 3.193 1 98.88 71 LEU B C 1
ATOM 1764 O O . LEU B 1 71 ? -12.977 -0.775 2.445 1 98.88 71 LEU B O 1
ATOM 1768 N N . ILE B 1 72 ? -11.641 -1.248 4.156 1 98.75 72 ILE B N 1
ATOM 1769 C CA . ILE B 1 72 ? -12.398 -2.398 4.641 1 98.75 72 ILE B CA 1
ATOM 1770 C C . ILE B 1 72 ? -12.828 -2.16 6.086 1 98.75 72 ILE B C 1
ATOM 1772 O O . ILE B 1 72 ? -12.008 -2.223 7.004 1 98.75 72 ILE B O 1
ATOM 1776 N N . GLY B 1 73 ? -14.117 -1.948 6.25 1 98.69 73 GLY B N 1
ATOM 1777 C CA . GLY B 1 73 ? -14.539 -1.511 7.57 1 98.69 73 GLY B CA 1
ATOM 1778 C C . GLY B 1 73 ? -15.609 -2.398 8.18 1 98.69 73 GLY B C 1
ATOM 1779 O O . GLY B 1 73 ? -16.234 -3.201 7.477 1 98.69 73 GLY B O 1
ATOM 1780 N N . ASP B 1 74 ? -15.836 -2.209 9.445 1 98.38 74 ASP B N 1
ATOM 1781 C CA . ASP B 1 74 ? -16.859 -2.865 10.258 1 98.38 74 ASP B CA 1
ATOM 1782 C C . ASP B 1 74 ? -16.438 -4.293 10.609 1 98.38 74 ASP B C 1
ATOM 1784 O O . ASP B 1 74 ? -15.289 -4.676 10.414 1 98.38 74 ASP B O 1
ATOM 1788 N N . GLY B 1 75 ? -17.297 -4.988 11.367 1 96.94 75 GLY B N 1
ATOM 1789 C CA . GLY B 1 75 ? -17 -6.348 11.797 1 96.94 75 GLY B CA 1
ATOM 1790 C C . GLY B 1 75 ? -15.984 -6.406 12.93 1 96.94 75 GLY B C 1
ATOM 1791 O O . GLY B 1 75 ? -15.602 -5.371 13.477 1 96.94 75 GLY B O 1
ATOM 1792 N N . GLU B 1 76 ? -15.578 -7.645 13.281 1 95.38 76 GLU B N 1
ATOM 1793 C CA . GLU B 1 76 ? -14.609 -7.855 14.352 1 95.38 76 GLU B CA 1
ATOM 1794 C C . GLU B 1 76 ? -13.188 -7.645 13.852 1 95.38 76 GLU B C 1
ATOM 1796 O O . GLU B 1 76 ? -12.758 -8.289 12.891 1 95.38 76 GLU B O 1
ATOM 1801 N N . VAL B 1 77 ? -12.5 -6.695 14.484 1 96 77 VAL B N 1
ATOM 1802 C CA . VAL B 1 77 ? -11.125 -6.402 14.078 1 96 77 VAL B CA 1
ATOM 1803 C C . VAL B 1 77 ? -10.336 -5.871 15.273 1 96 77 VAL B C 1
ATOM 1805 O O . VAL B 1 77 ? -10.859 -5.105 16.078 1 96 77 VAL B O 1
ATOM 1808 N N . SER B 1 78 ? -9.141 -6.348 15.375 1 92.75 78 SER B N 1
ATOM 1809 C CA . SER B 1 78 ? -8.242 -5.789 16.375 1 92.75 78 SER B CA 1
ATOM 1810 C C . SER B 1 78 ? -7.645 -4.465 15.914 1 92.75 78 SER B C 1
ATOM 1812 O O . SER B 1 78 ? -7.469 -4.246 14.711 1 92.75 78 SER B O 1
ATOM 1814 N N . GLU B 1 79 ? -7.32 -3.646 16.875 1 87.75 79 GLU B N 1
ATOM 1815 C CA . GLU B 1 79 ? -6.762 -2.342 16.531 1 87.75 79 GLU B CA 1
ATOM 1816 C C . GLU B 1 79 ? -5.289 -2.461 16.141 1 87.75 79 GLU B C 1
ATOM 1818 O O . GLU B 1 79 ? -4.555 -3.279 16.703 1 87.75 79 GLU B O 1
ATOM 1823 N N . ALA B 1 80 ? -4.926 -1.67 15.227 1 85.25 80 ALA B N 1
ATOM 1824 C CA . ALA B 1 80 ? -3.514 -1.559 14.875 1 85.25 80 ALA B CA 1
ATOM 1825 C C . ALA B 1 80 ? -2.738 -0.785 15.938 1 85.25 80 ALA B C 1
ATOM 1827 O O . ALA B 1 80 ? -3.314 0.027 16.672 1 85.25 80 ALA B O 1
ATOM 1828 N N . PRO B 1 81 ? -1.469 -1.082 15.969 1 86.44 81 PRO B N 1
ATOM 1829 C CA . PRO B 1 81 ? -0.672 -0.287 16.906 1 86.44 81 PRO B CA 1
ATOM 1830 C C . PRO B 1 81 ? -0.616 1.19 16.531 1 86.44 81 PRO B C 1
ATOM 1832 O O . PRO B 1 81 ? -0.586 1.526 15.344 1 86.44 81 PRO B O 1
ATOM 1835 N N . LEU B 1 82 ? -0.581 1.986 17.562 1 91.12 82 LEU B N 1
ATOM 1836 C CA . LEU B 1 82 ? -0.398 3.422 17.391 1 91.12 82 LEU B CA 1
ATOM 1837 C C . LEU B 1 82 ? 1.053 3.822 17.625 1 91.12 82 LEU B C 1
ATOM 1839 O O . LEU B 1 82 ? 1.669 3.375 18.594 1 91.12 82 LEU B O 1
ATOM 1843 N N . HIS B 1 83 ? 1.541 4.605 16.719 1 91.44 83 HIS B N 1
ATOM 1844 C CA . HIS B 1 83 ? 2.914 5.078 16.844 1 91.44 83 HIS B CA 1
ATOM 1845 C C . HIS B 1 83 ? 2.967 6.602 16.938 1 91.44 83 HIS B C 1
ATOM 1847 O O . HIS B 1 83 ? 2.15 7.289 16.328 1 91.44 83 HIS B O 1
ATOM 1853 N N . THR B 1 84 ? 3.971 7.09 17.672 1 89.31 84 THR B N 1
ATOM 1854 C CA . THR B 1 84 ? 4.164 8.531 17.766 1 89.31 84 THR B CA 1
ATOM 1855 C C . THR B 1 84 ? 5.473 8.953 17.109 1 89.31 84 THR B C 1
ATOM 1857 O O . THR B 1 84 ? 5.703 10.141 16.875 1 89.31 84 THR B O 1
ATOM 1860 N N . GLU B 1 85 ? 6.254 7.977 16.875 1 92.88 85 GLU B N 1
ATOM 1861 C CA . GLU B 1 85 ? 7.531 8.203 16.203 1 92.88 85 GLU B CA 1
ATOM 1862 C C . GLU B 1 85 ? 7.793 7.129 15.156 1 92.88 85 GLU B C 1
ATOM 1864 O O . GLU B 1 85 ? 7.359 5.984 15.297 1 92.88 85 GLU B O 1
ATOM 1869 N N . ILE B 1 86 ? 8.555 7.52 14.188 1 92.75 86 ILE B N 1
ATOM 1870 C CA . ILE B 1 86 ? 8.844 6.621 13.078 1 92.75 86 ILE B CA 1
ATOM 1871 C C . ILE B 1 86 ? 9.688 5.449 13.57 1 92.75 86 ILE B C 1
ATOM 1873 O O . ILE B 1 86 ? 9.5 4.312 13.125 1 92.75 86 ILE B O 1
ATOM 1877 N N . GLY B 1 87 ? 10.609 5.723 14.469 1 92.25 87 GLY B N 1
ATOM 1878 C CA . GLY B 1 87 ? 11.477 4.68 14.984 1 92.25 87 GLY B CA 1
ATOM 1879 C C . GLY B 1 87 ? 10.719 3.5 15.562 1 92.25 87 GLY B C 1
ATOM 1880 O O . GLY B 1 87 ? 11.039 2.346 15.273 1 92.25 87 GLY B O 1
ATOM 1881 N N . SER B 1 88 ? 9.797 3.777 16.375 1 92.44 88 SER B N 1
ATOM 1882 C CA . SER B 1 88 ? 9 2.709 16.984 1 92.44 88 SER B CA 1
ATOM 1883 C C . SER B 1 88 ? 8.203 1.955 15.922 1 92.44 88 SER B C 1
ATOM 1885 O O . SER B 1 88 ? 8.008 0.741 16.031 1 92.44 88 SER B O 1
ATOM 1887 N N . SER B 1 89 ? 7.746 2.617 14.922 1 93.88 89 SER B N 1
ATOM 1888 C CA . SER B 1 89 ? 6.961 1.992 13.859 1 93.88 89 SER B CA 1
ATOM 1889 C C . SER B 1 89 ? 7.809 1.02 13.047 1 93.88 89 SER B C 1
ATOM 1891 O O . SER B 1 89 ? 7.289 0.047 12.492 1 93.88 89 SER B O 1
ATOM 1893 N N . LEU B 1 90 ? 9.039 1.229 13.016 1 95.88 90 LEU B N 1
ATOM 1894 C CA . LEU B 1 90 ? 9.945 0.419 12.211 1 95.88 90 LEU B CA 1
ATOM 1895 C C . LEU B 1 90 ? 10.32 -0.867 12.938 1 95.88 90 LEU B C 1
ATOM 1897 O O . LEU B 1 90 ? 11.039 -1.706 12.398 1 95.88 90 LEU B O 1
ATOM 1901 N N . ARG B 1 91 ? 9.789 -1.062 14.102 1 95 91 ARG B N 1
ATOM 1902 C CA . ARG B 1 91 ? 10.055 -2.283 14.859 1 95 91 ARG B CA 1
ATOM 1903 C C . ARG B 1 91 ? 8.93 -3.295 14.68 1 95 91 ARG B C 1
ATOM 1905 O O . ARG B 1 91 ? 8.945 -4.371 15.281 1 95 91 ARG B O 1
ATOM 1912 N N . GLN B 1 92 ? 8.047 -2.939 13.891 1 93.62 92 GLN B N 1
ATOM 1913 C CA . GLN B 1 92 ? 6.949 -3.836 13.555 1 93.62 92 GLN B CA 1
ATOM 1914 C C . GLN B 1 92 ? 7.008 -4.254 12.086 1 93.62 92 GLN B C 1
ATOM 1916 O O . GLN B 1 92 ? 7.035 -3.402 11.195 1 93.62 92 GLN B O 1
ATOM 1921 N N . GLY B 1 93 ? 6.996 -5.609 11.906 1 95.56 93 GLY B N 1
ATOM 1922 C CA . GLY B 1 93 ? 7.035 -6.125 10.547 1 95.56 93 GLY B CA 1
ATOM 1923 C C . GLY B 1 93 ? 5.707 -6.012 9.828 1 95.56 93 GLY B C 1
ATOM 1924 O O . GLY B 1 93 ? 4.664 -5.844 10.461 1 95.56 93 GLY B O 1
ATOM 1925 N N . GLY B 1 94 ? 5.816 -6.133 8.438 1 96.38 94 GLY B N 1
ATOM 1926 C CA . GLY B 1 94 ? 4.609 -6.129 7.625 1 96.38 94 GLY B CA 1
ATOM 1927 C C . GLY B 1 94 ? 4.461 -4.879 6.781 1 96.38 94 GLY B C 1
ATOM 1928 O O . GLY B 1 94 ? 5.426 -4.137 6.582 1 96.38 94 GLY B O 1
ATOM 1929 N N . HIS B 1 95 ? 3.301 -4.734 6.164 1 97.06 95 HIS B N 1
ATOM 1930 C CA . HIS B 1 95 ? 2.99 -3.479 5.488 1 97.06 95 HIS B CA 1
ATOM 1931 C C . HIS B 1 95 ? 3.121 -2.293 6.441 1 97.06 95 HIS B C 1
ATOM 1933 O O . HIS B 1 95 ? 2.523 -2.289 7.52 1 97.06 95 HIS B O 1
ATOM 1939 N N . HIS B 1 96 ? 3.887 -1.303 6.035 1 97.5 96 HIS B N 1
ATOM 1940 C CA . HIS B 1 96 ? 4.309 -0.283 6.992 1 97.5 96 HIS B CA 1
ATOM 1941 C C . HIS B 1 96 ? 3.629 1.052 6.707 1 97.5 96 HIS B C 1
ATOM 1943 O O . HIS B 1 96 ? 3.016 1.644 7.598 1 97.5 96 HIS B O 1
ATOM 1949 N N . HIS B 1 97 ? 3.771 1.636 5.5 1 98.44 97 HIS B N 1
ATOM 1950 C CA . HIS B 1 97 ? 3.135 2.906 5.168 1 98.44 97 HIS B CA 1
ATOM 1951 C C . HIS B 1 97 ? 2.846 3 3.674 1 98.44 97 HIS B C 1
ATOM 1953 O O . HIS B 1 97 ? 3.418 2.254 2.877 1 98.44 97 HIS B O 1
ATOM 1959 N N . LEU B 1 98 ? 1.919 3.846 3.354 1 98.56 98 LEU B N 1
ATOM 1960 C CA . LEU B 1 98 ? 1.7 4.324 1.993 1 98.56 98 LEU B CA 1
ATOM 1961 C C . LEU B 1 98 ? 2.365 5.68 1.78 1 98.56 98 LEU B C 1
ATOM 1963 O O . LEU B 1 98 ? 2.188 6.598 2.588 1 98.56 98 LEU B O 1
ATOM 1967 N N . CYS B 1 99 ? 3.104 5.754 0.715 1 98.75 99 CYS B N 1
ATOM 1968 C CA . CYS B 1 99 ? 3.74 7.023 0.385 1 98.75 99 CYS B CA 1
ATOM 1969 C C . CYS B 1 99 ? 2.975 7.746 -0.717 1 98.75 99 CYS B C 1
ATOM 1971 O O . CYS B 1 99 ? 2.629 7.145 -1.735 1 98.75 99 CYS B O 1
ATOM 1973 N N . LEU B 1 100 ? 2.781 9 -0.476 1 98.56 100 LEU B N 1
ATOM 1974 C CA . LEU B 1 100 ? 2.16 9.906 -1.439 1 98.56 100 LEU B CA 1
ATOM 1975 C C . LEU B 1 100 ? 3.111 11.039 -1.815 1 98.56 100 LEU B C 1
ATOM 1977 O O . LEU B 1 100 ? 3.654 11.711 -0.94 1 98.56 100 LEU B O 1
ATOM 1981 N N . ASN B 1 101 ? 3.238 11.25 -3.09 1 98.25 101 ASN B N 1
ATOM 1982 C CA . ASN B 1 101 ? 3.996 12.406 -3.547 1 98.25 101 ASN B CA 1
ATOM 1983 C C . ASN B 1 101 ? 3.191 13.695 -3.398 1 98.25 101 ASN B C 1
ATOM 1985 O O . ASN B 1 101 ? 1.989 13.719 -3.668 1 98.25 101 ASN B O 1
ATOM 1989 N N . VAL B 1 102 ? 3.861 14.727 -3.021 1 98.31 102 VAL B N 1
ATOM 1990 C CA . VAL B 1 102 ? 3.293 16.062 -3.004 1 98.31 102 VAL B CA 1
ATOM 1991 C C . VAL B 1 102 ? 4.301 17.062 -3.58 1 98.31 102 VAL B C 1
ATOM 1993 O O . VAL B 1 102 ? 5.496 16.766 -3.654 1 98.31 102 VAL B O 1
ATOM 1996 N N . ASP B 1 103 ? 3.809 18.203 -3.928 1 97.75 103 ASP B N 1
ATOM 1997 C CA . ASP B 1 103 ? 4.668 19.234 -4.5 1 97.75 103 ASP B CA 1
ATOM 1998 C C . ASP B 1 103 ? 5.559 19.859 -3.43 1 97.75 103 ASP B C 1
ATOM 2000 O O . ASP B 1 103 ? 6.703 20.234 -3.707 1 97.75 103 ASP B O 1
ATOM 2004 N N . ASN B 1 104 ? 5.016 20.047 -2.268 1 98.25 104 ASN B N 1
ATOM 2005 C CA . ASN B 1 104 ? 5.703 20.688 -1.15 1 98.25 104 ASN B CA 1
ATOM 2006 C C . ASN B 1 104 ? 5.363 20.016 0.176 1 98.25 104 ASN B C 1
ATOM 2008 O O . ASN B 1 104 ? 4.277 20.219 0.724 1 98.25 104 ASN B O 1
ATOM 2012 N N . VAL B 1 105 ? 6.316 19.297 0.718 1 98.56 105 VAL B N 1
ATOM 2013 C CA . VAL B 1 105 ? 6.098 18.484 1.909 1 98.56 105 VAL B CA 1
ATOM 2014 C C . VAL B 1 105 ? 5.828 19.391 3.109 1 98.56 105 VAL B C 1
ATOM 2016 O O . VAL B 1 105 ? 4.926 19.125 3.908 1 98.56 105 VAL B O 1
ATOM 2019 N N . ASP B 1 106 ? 6.602 20.453 3.219 1 98.56 106 ASP B N 1
ATOM 2020 C CA . ASP B 1 106 ? 6.477 21.312 4.387 1 98.56 106 ASP B CA 1
ATOM 2021 C C . ASP B 1 106 ? 5.109 22 4.426 1 98.56 106 ASP B C 1
ATOM 2023 O O . ASP B 1 106 ? 4.473 22.062 5.48 1 98.56 106 ASP B O 1
ATOM 2027 N N . GLU B 1 107 ? 4.633 22.406 3.32 1 98.44 107 GLU B N 1
ATOM 2028 C CA . GLU B 1 107 ? 3.305 23.016 3.252 1 98.44 107 GLU B CA 1
ATOM 2029 C C . GLU B 1 107 ? 2.213 21.969 3.5 1 98.44 107 GLU B 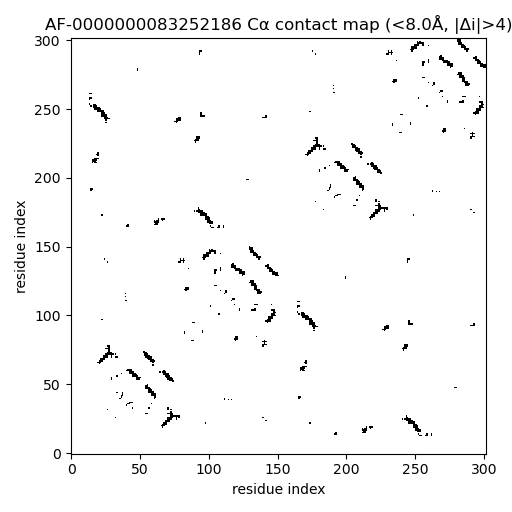C 1
ATOM 2031 O O . GLU B 1 107 ? 1.23 22.25 4.191 1 98.44 107 GLU B O 1
ATOM 2036 N N . ALA B 1 108 ? 2.389 20.859 2.941 1 98.44 108 ALA B N 1
ATOM 2037 C CA . ALA B 1 108 ? 1.386 19.797 3.066 1 98.44 108 ALA B CA 1
ATOM 2038 C C . ALA B 1 108 ? 1.24 19.359 4.52 1 98.44 108 ALA B C 1
ATOM 2040 O O . ALA B 1 108 ? 0.125 19.25 5.035 1 98.44 108 ALA B O 1
ATOM 2041 N N . ILE B 1 109 ? 2.352 19.078 5.125 1 98.44 109 ILE B N 1
ATOM 2042 C CA . ILE B 1 109 ? 2.309 18.562 6.488 1 98.44 109 ILE B CA 1
ATOM 2043 C C . ILE B 1 109 ? 1.804 19.641 7.438 1 98.44 109 ILE B C 1
ATOM 2045 O O . ILE B 1 109 ? 1.114 19.344 8.414 1 98.44 109 ILE B O 1
ATOM 2049 N N . ALA B 1 110 ? 2.152 20.922 7.227 1 98.25 110 ALA B N 1
ATOM 2050 C CA . ALA B 1 110 ? 1.621 22.031 8.023 1 98.25 110 ALA B CA 1
ATOM 2051 C C . ALA B 1 110 ? 0.104 22.125 7.883 1 98.25 110 ALA B C 1
ATOM 2053 O O . ALA B 1 110 ? -0.603 22.344 8.867 1 98.25 110 ALA B O 1
ATOM 2054 N N . TYR B 1 111 ? -0.297 21.969 6.691 1 97.81 111 TYR B N 1
ATOM 2055 C CA . TYR B 1 111 ? -1.73 21.969 6.426 1 97.81 111 TYR B CA 1
ATOM 2056 C C . TYR B 1 111 ? -2.436 20.859 7.195 1 97.81 111 TYR B C 1
ATOM 2058 O O . TYR B 1 111 ? -3.447 21.109 7.859 1 97.81 111 TYR B O 1
ATOM 2066 N N . LEU B 1 112 ? -1.942 19.672 7.156 1 98.31 112 LEU B N 1
ATOM 2067 C CA . LEU B 1 112 ? -2.537 18.531 7.852 1 98.31 112 LEU B CA 1
ATOM 2068 C C . LEU B 1 112 ? -2.533 18.75 9.359 1 98.31 112 LEU B C 1
ATOM 2070 O O . LEU B 1 112 ? -3.506 18.422 10.039 1 98.31 112 LEU B O 1
ATOM 2074 N N . ALA B 1 113 ? -1.462 19.281 9.82 1 98 113 ALA B N 1
ATOM 2075 C CA . ALA B 1 113 ? -1.392 19.609 11.242 1 98 113 ALA B CA 1
ATOM 2076 C C . ALA B 1 113 ? -2.504 20.562 11.648 1 98 113 ALA B C 1
ATOM 2078 O O . ALA B 1 113 ? -3.156 20.375 12.672 1 98 113 ALA B O 1
ATOM 2079 N N . ALA B 1 114 ? -2.723 21.547 10.867 1 97.5 114 ALA B N 1
ATOM 2080 C CA . ALA B 1 114 ? -3.75 22.547 11.125 1 97.5 114 ALA B CA 1
ATOM 2081 C C . ALA B 1 114 ? -5.145 21.938 11.102 1 97.5 114 ALA B C 1
ATOM 2083 O O . ALA B 1 114 ? -6.07 22.438 11.734 1 97.5 114 ALA B O 1
ATOM 2084 N N . GLN B 1 115 ? -5.23 20.844 10.414 1 97 115 GLN B N 1
ATOM 2085 C CA . GLN B 1 115 ? -6.504 20.125 10.32 1 97 115 GLN B CA 1
ATOM 2086 C C . GLN B 1 115 ? -6.645 19.109 11.453 1 97 115 GLN B C 1
ATOM 2088 O O . GLN B 1 115 ? -7.609 18.344 11.484 1 97 115 GLN B O 1
ATOM 2093 N N . GLY B 1 116 ? -5.676 19 12.289 1 97.62 116 GLY B N 1
ATOM 2094 C CA . GLY B 1 116 ? -5.754 18.125 13.438 1 97.62 116 GLY B CA 1
ATOM 2095 C C . GLY B 1 116 ? -5.258 16.719 13.156 1 97.62 116 GLY B C 1
ATOM 2096 O O . GLY B 1 116 ? -5.531 15.789 13.914 1 97.62 116 GLY B O 1
ATOM 2097 N N . VAL B 1 117 ? -4.598 16.562 12.125 1 98.25 117 VAL B N 1
ATOM 2098 C CA . VAL B 1 117 ? -4.043 15.258 11.781 1 98.25 117 VAL B CA 1
ATOM 2099 C C . VAL B 1 117 ? -2.793 14.984 12.609 1 98.25 117 VAL B C 1
ATOM 2101 O O . VAL B 1 117 ? -1.97 15.883 12.812 1 98.25 117 VAL B O 1
ATOM 2104 N N . THR B 1 118 ? -2.67 13.734 13.062 1 97.69 118 THR B N 1
ATOM 2105 C CA . THR B 1 118 ? -1.526 13.328 13.875 1 97.69 118 THR B CA 1
ATOM 2106 C C . THR B 1 118 ? -0.264 13.234 13.023 1 97.69 118 THR B C 1
ATOM 2108 O O . THR B 1 118 ? -0.225 12.492 12.039 1 97.69 118 THR B O 1
ATOM 2111 N N . LEU B 1 119 ? 0.722 13.961 13.406 1 97.62 119 LEU B N 1
ATOM 2112 C CA . LEU B 1 119 ? 2.012 13.883 12.727 1 97.62 119 LEU B CA 1
ATOM 2113 C C . LEU B 1 119 ? 2.934 12.883 13.43 1 97.62 119 LEU B C 1
ATOM 2115 O O . LEU B 1 119 ? 2.854 12.711 14.648 1 97.62 119 LEU B O 1
ATOM 2119 N N . ILE B 1 120 ? 3.746 12.289 12.664 1 97.12 120 ILE B N 1
ATOM 2120 C CA . ILE B 1 120 ? 4.711 11.328 13.18 1 97.12 120 ILE B CA 1
ATOM 2121 C C . ILE B 1 120 ? 6.129 11.844 12.945 1 97.12 120 ILE B C 1
ATOM 2123 O O . ILE B 1 120 ? 6.691 11.672 11.859 1 97.12 120 ILE B O 1
ATOM 2127 N N . GLY B 1 121 ? 6.723 12.492 13.969 1 94.88 121 GLY B N 1
ATOM 2128 C CA . GLY B 1 121 ? 8.055 13.062 13.836 1 94.88 121 GLY B CA 1
ATOM 2129 C C . GLY B 1 121 ? 8.078 14.352 13.031 1 94.88 121 GLY B C 1
ATOM 2130 O O . GLY B 1 121 ? 7.027 14.953 12.781 1 94.88 121 GLY B O 1
ATOM 2131 N N . GLU B 1 122 ? 9.328 14.797 12.688 1 95.94 122 GLU B N 1
ATOM 2132 C CA . GLU B 1 122 ? 9.562 15.992 11.883 1 95.94 122 GLU B CA 1
ATOM 2133 C C . GLU B 1 122 ? 9.953 15.633 10.461 1 95.94 122 GLU B C 1
ATOM 2135 O O . GLU B 1 122 ? 10.492 14.555 10.211 1 95.94 122 GLU B O 1
ATOM 2140 N N . PRO B 1 123 ? 9.625 16.562 9.578 1 97.88 123 PRO B N 1
ATOM 2141 C CA . PRO B 1 123 ? 10.117 16.312 8.219 1 97.88 123 PRO B CA 1
ATOM 2142 C C . PRO B 1 123 ? 11.633 16.188 8.156 1 97.88 123 PRO B C 1
ATOM 2144 O O . PRO B 1 123 ? 12.344 16.766 8.977 1 97.88 123 PRO B O 1
ATOM 2147 N N . PHE B 1 124 ? 12.102 15.43 7.16 1 97.38 124 PHE B N 1
ATOM 2148 C CA . PHE B 1 124 ? 13.539 15.227 6.988 1 97.38 124 PHE B CA 1
ATOM 2149 C C . PHE B 1 124 ? 13.867 14.914 5.535 1 97.38 124 PHE B C 1
ATOM 2151 O O . PHE B 1 124 ? 12.977 14.617 4.738 1 97.38 124 PHE B O 1
ATOM 2158 N N . GLU B 1 125 ? 15.148 15 5.25 1 97.38 125 GLU B N 1
ATOM 2159 C CA . GLU B 1 125 ? 15.617 14.727 3.898 1 97.38 125 GLU B CA 1
ATOM 2160 C C . GLU B 1 125 ? 16.359 13.391 3.834 1 97.38 125 GLU B C 1
ATOM 2162 O O . GLU B 1 125 ? 17.062 13.023 4.773 1 97.38 125 GLU B O 1
ATOM 2167 N N . VAL B 1 126 ? 16.156 12.734 2.771 1 97.06 126 VAL B N 1
ATOM 2168 C CA . VAL B 1 126 ? 16.938 11.555 2.439 1 97.06 126 VAL B CA 1
ATOM 2169 C C . VAL B 1 126 ? 17.688 11.781 1.127 1 97.06 126 VAL B C 1
ATOM 2171 O O . VAL B 1 126 ? 17.109 11.68 0.046 1 97.06 126 VAL B O 1
ATOM 2174 N N . ASP B 1 127 ? 18.938 12 1.174 1 95.81 127 ASP B N 1
ATOM 2175 C CA . ASP B 1 127 ? 19.766 12.367 0.022 1 95.81 127 ASP B CA 1
ATOM 2176 C C . ASP B 1 127 ? 19.859 11.219 -0.974 1 95.81 127 ASP B C 1
ATOM 2178 O O . ASP B 1 127 ? 19.844 11.438 -2.188 1 95.81 127 ASP B O 1
ATOM 2182 N N . ALA B 1 128 ? 19.938 10.102 -0.475 1 95.12 128 ALA B N 1
ATOM 2183 C CA . ALA B 1 128 ? 20.156 8.922 -1.31 1 95.12 128 ALA B CA 1
ATOM 2184 C C . ALA B 1 128 ? 19.062 8.766 -2.35 1 95.12 128 ALA B C 1
ATOM 2186 O O . ALA B 1 128 ? 19.281 8.219 -3.43 1 95.12 128 ALA B O 1
ATOM 2187 N N . ILE B 1 129 ? 17.875 9.297 -2.023 1 96.19 129 ILE B N 1
ATOM 2188 C CA . ILE B 1 129 ? 16.766 9.156 -2.961 1 96.19 129 ILE B CA 1
ATOM 2189 C C . ILE B 1 129 ? 16.25 10.531 -3.373 1 96.19 129 ILE B C 1
ATOM 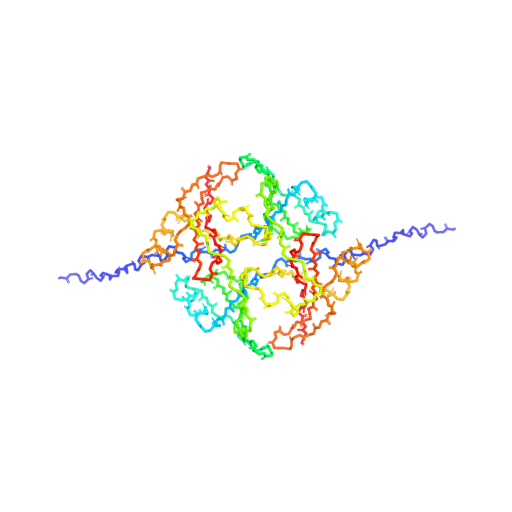2191 O O . ILE B 1 129 ? 15.188 10.648 -3.98 1 96.19 129 ILE B O 1
ATOM 2195 N N . HIS B 1 130 ? 16.938 11.555 -2.99 1 97.25 130 HIS B N 1
ATOM 2196 C CA . HIS B 1 130 ? 16.594 12.922 -3.354 1 97.25 130 HIS B CA 1
ATOM 2197 C C . HIS B 1 130 ? 15.148 13.25 -3 1 97.25 130 HIS B C 1
ATOM 2199 O O . HIS B 1 130 ? 14.391 13.734 -3.848 1 97.25 130 HIS B O 1
ATOM 2205 N N . ARG B 1 131 ? 14.852 13.109 -1.684 1 98.38 131 ARG B N 1
ATOM 2206 C CA . ARG B 1 131 ? 13.477 13.375 -1.27 1 98.38 131 ARG B CA 1
ATOM 2207 C C . ARG B 1 131 ? 13.438 14.023 0.111 1 98.38 131 ARG B C 1
ATOM 2209 O O . ARG B 1 131 ? 14.242 13.688 0.98 1 98.38 131 ARG B O 1
ATOM 2216 N N . ARG B 1 132 ? 12.586 14.914 0.261 1 98.75 132 ARG B N 1
ATOM 2217 C CA . ARG B 1 132 ? 12.141 15.375 1.571 1 98.75 132 ARG B CA 1
ATOM 2218 C C . ARG B 1 132 ? 10.883 14.641 2.012 1 98.75 132 ARG B C 1
ATOM 2220 O O . ARG B 1 132 ? 9.93 14.5 1.235 1 98.75 132 ARG B O 1
ATOM 2227 N N . LEU B 1 133 ? 10.883 14.211 3.211 1 98.69 133 LEU B N 1
ATOM 2228 C CA . LEU B 1 133 ? 9.844 13.297 3.676 1 98.69 133 LEU B CA 1
ATOM 2229 C C . LEU B 1 133 ? 9.18 13.836 4.941 1 98.69 133 LEU B C 1
ATOM 2231 O O . LEU B 1 133 ? 9.812 14.555 5.719 1 98.69 133 LEU B O 1
ATOM 2235 N N . ALA B 1 134 ? 7.969 13.5 5.172 1 98.69 134 ALA B N 1
ATOM 2236 C CA . ALA B 1 134 ? 7.211 13.672 6.406 1 98.69 134 ALA B CA 1
ATOM 2237 C C . ALA B 1 134 ? 6.203 12.547 6.598 1 98.69 134 ALA B C 1
ATOM 2239 O O . ALA B 1 134 ? 5.773 11.922 5.625 1 98.69 134 ALA B O 1
ATOM 2240 N N . PHE B 1 135 ? 5.852 12.312 7.848 1 98.75 135 PHE B N 1
ATOM 2241 C CA . PHE B 1 135 ? 4.93 11.219 8.148 1 98.75 135 PHE B CA 1
ATOM 2242 C C . PHE B 1 135 ? 3.744 11.719 8.961 1 98.75 135 PHE B C 1
ATOM 2244 O O . PHE B 1 135 ? 3.889 12.625 9.789 1 98.75 135 PHE B O 1
ATOM 2251 N N . PHE B 1 136 ? 2.607 11.094 8.742 1 98.62 136 PHE B N 1
ATOM 2252 C CA . PHE B 1 136 ? 1.406 11.289 9.547 1 98.62 136 PHE B CA 1
ATOM 2253 C C . PHE B 1 136 ? 0.631 9.984 9.68 1 98.62 136 PHE B C 1
ATOM 2255 O O . PHE B 1 136 ? 0.975 8.984 9.055 1 98.62 136 PHE B O 1
ATOM 2262 N N . ALA B 1 137 ? -0.365 9.984 10.57 1 98.12 137 ALA B N 1
ATOM 2263 C CA . ALA B 1 137 ? -1.178 8.797 10.789 1 98.12 137 ALA B CA 1
ATOM 2264 C C . ALA B 1 137 ? -2.666 9.133 10.781 1 98.12 137 ALA B C 1
ATOM 2266 O O . ALA B 1 137 ? -3.061 10.227 11.203 1 98.12 137 ALA B O 1
ATOM 2267 N N . ASP B 1 138 ? -3.412 8.156 10.281 1 98.06 138 ASP B N 1
ATOM 2268 C CA . ASP B 1 138 ? -4.848 8.273 10.516 1 98.06 138 ASP B CA 1
ATOM 2269 C C . ASP B 1 138 ? -5.211 7.871 11.945 1 98.06 138 ASP B C 1
ATOM 2271 O O . ASP B 1 138 ? -4.348 7.449 12.711 1 98.06 138 ASP B O 1
ATOM 2275 N N . PRO B 1 139 ? -6.48 8.039 12.352 1 97.19 139 PRO B N 1
ATOM 2276 C CA . PRO B 1 139 ? -6.871 7.773 13.742 1 97.19 139 PRO B CA 1
ATOM 2277 C C . PRO B 1 139 ? -6.715 6.305 14.125 1 97.19 139 PRO B C 1
ATOM 2279 O O . PRO B 1 139 ? -6.707 5.973 15.32 1 97.19 139 PRO B O 1
ATOM 2282 N N . TRP B 1 140 ? -6.621 5.43 13.188 1 97 140 TRP B N 1
ATOM 2283 C CA . TRP B 1 140 ? -6.562 3.994 13.445 1 97 140 TRP B CA 1
ATOM 2284 C C . TRP B 1 140 ? -5.121 3.498 13.43 1 97 140 TRP B C 1
ATOM 2286 O O . TRP B 1 140 ? -4.875 2.291 13.477 1 97 140 TRP B O 1
ATOM 2296 N N . GLY B 1 141 ? -4.172 4.402 13.219 1 95.94 141 GLY B N 1
ATOM 2297 C CA . GLY B 1 141 ? -2.771 4.047 13.375 1 95.94 141 GLY B CA 1
ATOM 2298 C C . GLY B 1 141 ? -2.078 3.768 12.055 1 95.94 141 GLY B C 1
ATOM 2299 O O . GLY B 1 141 ? -0.894 3.428 12.031 1 95.94 141 GLY B O 1
ATOM 2300 N N . ASN B 1 142 ? -2.758 3.875 10.984 1 97.31 142 ASN B N 1
ATOM 2301 C CA . ASN B 1 142 ? -2.139 3.654 9.688 1 97.31 142 ASN B CA 1
ATOM 2302 C C . ASN B 1 142 ? -1.219 4.809 9.297 1 97.31 142 ASN B C 1
ATOM 2304 O O . ASN B 1 142 ? -1.639 5.969 9.297 1 97.31 142 ASN B O 1
ATOM 2308 N N . LEU B 1 143 ? -0.007 4.441 8.906 1 98.19 143 LEU B N 1
ATOM 2309 C CA . LEU B 1 143 ? 1.012 5.445 8.625 1 98.19 143 LEU B CA 1
ATOM 2310 C C . LEU B 1 143 ? 1.005 5.824 7.148 1 98.19 143 LEU B C 1
ATOM 2312 O O . LEU B 1 143 ? 0.847 4.957 6.281 1 98.19 143 LEU B O 1
ATOM 2316 N N . PHE B 1 144 ? 1.228 7.078 6.961 1 98.69 144 PHE B N 1
ATOM 2317 C CA . PHE B 1 144 ? 1.398 7.66 5.633 1 98.69 144 PHE B CA 1
ATOM 2318 C C . PHE B 1 144 ? 2.688 8.469 5.562 1 98.69 144 PHE B C 1
ATOM 2320 O O . PHE B 1 144 ? 3.105 9.078 6.551 1 98.69 144 PHE B O 1
ATOM 2327 N N . GLU B 1 145 ? 3.232 8.453 4.371 1 98.88 145 GLU B N 1
ATOM 2328 C CA . GLU B 1 145 ? 4.41 9.25 4.055 1 98.88 145 GLU B CA 1
ATOM 2329 C C . GLU B 1 145 ? 4.109 10.258 2.947 1 98.88 145 GLU B C 1
ATOM 2331 O O . GLU B 1 145 ? 3.449 9.93 1.96 1 98.88 145 GLU B O 1
ATOM 2336 N N . LEU B 1 146 ? 4.457 11.461 3.205 1 98.81 146 LEU B N 1
ATOM 2337 C CA . LEU B 1 146 ? 4.516 12.453 2.141 1 98.81 146 LEU B CA 1
ATOM 2338 C C . LEU B 1 146 ? 5.941 12.617 1.618 1 98.81 146 LEU B C 1
ATOM 2340 O O . LEU B 1 146 ? 6.891 12.672 2.402 1 98.81 146 LEU B O 1
ATOM 2344 N N . ALA B 1 147 ? 6.02 12.695 0.313 1 98.75 147 ALA B N 1
ATOM 2345 C CA . ALA B 1 147 ? 7.34 12.82 -0.301 1 98.75 147 ALA B CA 1
ATOM 2346 C C . ALA B 1 147 ? 7.355 13.93 -1.343 1 98.75 147 ALA B C 1
ATOM 2348 O O . ALA B 1 147 ? 6.41 14.078 -2.119 1 98.75 147 ALA B O 1
ATOM 2349 N N . GLN B 1 148 ? 8.422 14.672 -1.275 1 98.75 148 GLN B N 1
ATOM 2350 C CA . GLN B 1 148 ? 8.742 15.68 -2.277 1 98.75 148 GLN B CA 1
ATOM 2351 C C . GLN B 1 148 ? 10.094 15.398 -2.93 1 98.75 148 GLN B C 1
ATOM 2353 O O . GLN B 1 148 ? 11.102 15.227 -2.238 1 98.75 148 GLN B O 1
ATOM 2358 N N . VAL B 1 149 ? 10.109 15.297 -4.223 1 97.69 149 VAL B N 1
ATOM 2359 C CA . VAL B 1 149 ? 11.367 15.117 -4.938 1 97.69 149 VAL B CA 1
ATOM 2360 C C . VAL B 1 149 ? 12.203 16.391 -4.832 1 97.69 149 VAL B C 1
ATOM 2362 O O . VAL B 1 149 ? 11.711 17.484 -5.062 1 97.69 149 VAL B O 1
ATOM 2365 N N . THR B 1 150 ? 13.398 16.188 -4.418 1 96.44 150 THR B N 1
ATOM 2366 C CA . THR B 1 150 ? 14.312 17.312 -4.293 1 96.44 150 THR B CA 1
ATOM 2367 C C . THR B 1 150 ? 15.367 17.281 -5.398 1 96.44 150 THR B C 1
ATOM 2369 O O . THR B 1 150 ? 15.508 16.281 -6.094 1 96.44 150 THR B O 1
ATOM 2372 N N . GLU B 1 151 ? 16.031 18.5 -5.766 1 85.94 151 GLU B N 1
ATOM 2373 C CA . GLU B 1 151 ? 17.078 18.641 -6.785 1 85.94 151 GLU B CA 1
ATOM 2374 C C . GLU B 1 151 ? 18.391 18.016 -6.316 1 85.94 151 GLU B C 1
ATOM 2376 O O . GLU B 1 151 ? 18.672 17.969 -5.117 1 85.94 151 GLU B O 1
#

InterPro domains:
  IPR004360 Glyoxalase/fosfomycin resistance/dioxygenase domain [PF00903] (21-146)
  IPR029068 Glyoxalase/Bleomycin resistance protein/Dihydroxybiphenyl dioxygenase [G3DSA:3.10.180.10] (7-149)
  IPR029068 Glyoxalase/Bleomycin resistance protein/Dihydroxybiphenyl dioxygenase [SSF54593] (12-149)
  IPR037523 Vicinal oxygen chelate (VOC), core domain [PS51819] (19-149)
  IPR051785 Methylmalonyl-CoA/ethylmalonyl-CoA epimerase [PTHR43048] (12-149)

Secondary structure (DSSP, 8-state):
-------------TTTT-EEEEEEEE-S-HHHHHHHHHHHH-PEEEEEEEETTEEEEEEE-TT--S-EEEEEESSS-BPPPP-SSHHHHTTB-EEEEEEEE-S-HHHHHHHHHHTTPEE-S--EEEGGGTEEEEEEE-TT--EEEEEEE--/-------------TTTT-EEEEEEEE-S-HHHHHHHHHHHH-PEEEEEEEETTEEEEEEE-TT--S-EEEEEESSS-BPPPP-SSHHHHTTB-EEEEEEEE-S-HHHHHHHHHHTTPEE-S--EEEGGGTEEEEEEE-TT--EEEEEEE--

Nearest PDB structures (foldseek):
  3l7t-assembly2_C  TM=7.921E-01  e=9.816E-10  Streptococcus mutans
  5uhj-assembly2_B-3  TM=8.154E-01  e=1.283E-08  Streptomyces sp. CB03234
  5umw-assembly2_B  TM=7.782E-01  e=1.132E-08  Streptomyces sp. CB03234
  6cky-assembly1_B  TM=7.739E-01  e=2.402E-08  Streptomyces uncialis
  3e5d-assembly1_A-2  TM=8.194E-01  e=1.390E-07  Listeria monocytogenes serotype 4b str. F2365